Protein AF-A0A517XLD4-F1 (afdb_monomer)

Secondary structure (DSSP, 8-state):
---------------------PPPP-----S-PPPPPPPTT--PPBPPTTSHHHHHHHHHHHHHHTT---GGGB-HHHHHHHS----SHHHHHHTS-HHHHHHHHHHHHHT---B-PPEEEEETTEEEEEEEETTEEEEEEEEEETTEEEEEEEEEE-SEEPPPPPPSSHHHHHHHHHHHHHHHHHH-SSS-HHHHHHHHHHTB-HHHHHHHHPPPHHHHHTT-SS-HHHHHHHHHHHHTTEEEEEEEE-SSSEEEEEEEETTEEEEEEEEEEE-TTS-EEEEEEEE-

Structure (mmCIF, N/CA/C/O backbone):
data_AF-A0A517XLD4-F1
#
_entry.id   AF-A0A517XLD4-F1
#
loop_
_atom_site.group_PDB
_atom_site.id
_atom_site.type_symbol
_atom_site.label_atom_id
_atom_site.label_alt_id
_atom_site.label_comp_id
_atom_site.label_asym_id
_atom_site.label_entity_id
_atom_site.label_seq_id
_atom_site.pdbx_PDB_ins_code
_atom_site.Cartn_x
_atom_site.Cartn_y
_atom_site.Cartn_z
_atom_site.occupancy
_atom_site.B_iso_or_equiv
_atom_site.auth_seq_id
_atom_site.auth_comp_id
_atom_site.auth_asym_id
_atom_site.auth_atom_id
_atom_site.pdbx_PDB_model_num
ATOM 1 N N . MET A 1 1 ? -38.179 -50.676 -3.770 1.00 42.03 1 MET A N 1
ATOM 2 C CA . MET A 1 1 ? -36.936 -50.468 -4.541 1.00 42.03 1 MET A CA 1
ATOM 3 C C . MET A 1 1 ? -36.182 -49.341 -3.871 1.00 42.03 1 MET A C 1
ATOM 5 O O . MET A 1 1 ? -36.684 -48.229 -3.818 1.00 42.03 1 MET A O 1
ATOM 9 N N . THR A 1 2 ? -35.062 -49.684 -3.249 1.00 33.72 2 THR A N 1
ATOM 10 C CA . THR A 1 2 ? -34.297 -48.834 -2.336 1.00 33.72 2 THR A CA 1
ATOM 11 C C . THR A 1 2 ? -33.012 -48.459 -3.057 1.00 33.72 2 THR A C 1
ATOM 13 O O . THR A 1 2 ? -32.222 -49.350 -3.362 1.00 33.72 2 THR A O 1
ATOM 16 N N . THR A 1 3 ? -32.812 -47.182 -3.382 1.00 43.38 3 THR A N 1
ATOM 17 C CA . THR A 1 3 ? -31.608 -46.737 -4.100 1.00 43.38 3 THR A CA 1
ATOM 18 C C . THR A 1 3 ? -30.667 -46.055 -3.118 1.00 43.38 3 THR A C 1
ATOM 20 O O . THR A 1 3 ? -30.916 -44.950 -2.644 1.00 43.38 3 THR A O 1
ATOM 23 N N . THR A 1 4 ? -29.610 -46.779 -2.767 1.00 43.97 4 THR A N 1
ATOM 24 C CA . THR A 1 4 ? -28.590 -46.409 -1.787 1.00 43.97 4 THR A CA 1
ATOM 25 C C . THR A 1 4 ? -27.547 -45.468 -2.390 1.00 43.97 4 THR A C 1
ATOM 27 O O . THR A 1 4 ? -27.061 -45.671 -3.501 1.00 43.97 4 THR A O 1
ATOM 30 N N . CYS A 1 5 ? -27.187 -44.460 -1.599 1.00 36.25 5 CYS A N 1
ATOM 31 C CA . CYS A 1 5 ? -26.119 -43.489 -1.806 1.00 36.25 5 CYS A CA 1
ATOM 32 C C . CYS A 1 5 ? -24.725 -44.154 -1.869 1.00 36.25 5 CYS A C 1
ATOM 34 O O . CYS A 1 5 ? -24.460 -45.097 -1.120 1.00 36.25 5 CYS A O 1
ATOM 36 N N . ARG A 1 6 ? -23.803 -43.634 -2.693 1.00 38.88 6 ARG A N 1
ATOM 37 C CA . ARG A 1 6 ? -22.357 -43.882 -2.550 1.00 38.88 6 ARG A CA 1
ATOM 38 C C . ARG A 1 6 ? -21.566 -42.589 -2.729 1.00 38.88 6 ARG A C 1
ATOM 40 O O . ARG A 1 6 ? -21.397 -42.089 -3.836 1.00 38.88 6 ARG A O 1
ATOM 47 N N . THR A 1 7 ? -21.073 -42.091 -1.604 1.00 37.06 7 THR A N 1
ATOM 48 C CA . THR A 1 7 ? -20.038 -41.067 -1.465 1.00 37.06 7 THR A CA 1
ATOM 49 C C . THR A 1 7 ? -18.688 -41.679 -1.844 1.00 37.06 7 THR A C 1
ATOM 51 O O . THR A 1 7 ? -18.315 -42.718 -1.300 1.00 37.06 7 THR A O 1
ATOM 54 N N . ALA A 1 8 ? -17.958 -41.065 -2.775 1.00 39.16 8 ALA A N 1
ATOM 55 C CA . ALA A 1 8 ? -16.605 -41.480 -3.135 1.00 39.16 8 ALA A CA 1
ATOM 56 C C . ALA A 1 8 ? -15.580 -40.636 -2.364 1.00 39.16 8 ALA A C 1
ATOM 58 O O . ALA A 1 8 ? -15.440 -39.437 -2.595 1.00 39.16 8 ALA A O 1
ATOM 59 N N . THR A 1 9 ? -14.873 -41.279 -1.440 1.00 34.00 9 THR A N 1
ATOM 60 C CA . THR A 1 9 ? -13.710 -40.739 -0.731 1.00 34.00 9 THR A CA 1
ATOM 61 C C . THR A 1 9 ? -12.486 -40.903 -1.633 1.00 34.00 9 THR A C 1
ATOM 63 O O . THR A 1 9 ? -12.069 -42.031 -1.888 1.00 34.00 9 THR A O 1
ATOM 66 N N . LEU A 1 10 ? -11.906 -39.808 -2.135 1.00 33.12 10 LEU A N 1
ATOM 67 C CA . LEU A 1 10 ? -10.629 -39.857 -2.853 1.00 33.12 10 LEU A CA 1
ATOM 68 C C . LEU A 1 10 ? -9.483 -39.630 -1.858 1.00 33.12 10 LEU A C 1
ATOM 70 O O . LEU A 1 10 ? -9.229 -38.507 -1.430 1.00 33.12 10 LEU A O 1
ATOM 74 N N . ALA A 1 11 ? -8.798 -40.711 -1.494 1.00 34.06 11 ALA A N 1
ATOM 75 C CA . ALA A 1 11 ? -7.474 -40.671 -0.888 1.00 34.06 11 ALA A CA 1
ATOM 76 C C . ALA A 1 11 ? -6.445 -40.914 -2.002 1.00 34.06 11 ALA A C 1
ATOM 78 O O . ALA A 1 11 ? -6.471 -41.965 -2.639 1.00 34.06 11 ALA A O 1
ATOM 79 N N . ALA A 1 12 ? -5.556 -39.951 -2.251 1.00 36.72 12 ALA A N 1
ATOM 80 C CA . ALA A 1 12 ? -4.429 -40.121 -3.164 1.00 36.72 12 ALA A CA 1
ATOM 81 C C . ALA A 1 12 ? -3.130 -40.155 -2.352 1.00 36.72 12 ALA A C 1
ATOM 83 O O . ALA A 1 12 ? -2.755 -39.182 -1.699 1.00 36.72 12 ALA A O 1
ATOM 84 N N . ALA A 1 13 ? -2.491 -41.323 -2.369 1.00 34.59 13 ALA A N 1
ATOM 85 C CA . ALA A 1 13 ? -1.225 -41.613 -1.720 1.00 34.59 13 ALA A CA 1
ATOM 86 C C . ALA A 1 13 ? -0.048 -40.972 -2.476 1.00 34.59 13 ALA A C 1
ATOM 88 O O . ALA A 1 13 ? 0.026 -41.041 -3.703 1.00 34.59 13 ALA A O 1
ATOM 89 N N . LEU A 1 14 ? 0.889 -40.389 -1.722 1.00 30.86 14 LEU A N 1
ATOM 90 C CA . LEU A 1 14 ? 2.219 -40.012 -2.196 1.00 30.86 14 LEU A CA 1
ATOM 91 C C . LEU A 1 14 ? 3.037 -41.271 -2.519 1.00 30.86 14 LEU A C 1
ATOM 93 O O . LEU A 1 14 ? 3.205 -42.134 -1.659 1.00 30.86 14 LEU A O 1
ATOM 97 N N . ALA A 1 15 ? 3.636 -41.313 -3.707 1.00 36.12 15 ALA A N 1
ATOM 98 C CA . ALA A 1 15 ? 4.765 -42.183 -4.010 1.00 36.12 15 ALA A CA 1
ATOM 99 C C . ALA A 1 15 ? 5.942 -41.322 -4.492 1.00 36.12 15 ALA A C 1
ATOM 101 O O . ALA A 1 15 ? 5.880 -40.672 -5.534 1.00 36.12 15 ALA A O 1
ATOM 102 N N . LEU A 1 16 ? 6.997 -41.303 -3.677 1.00 35.19 16 LEU A N 1
ATOM 103 C CA . LEU A 1 16 ? 8.314 -40.750 -3.973 1.00 35.19 16 LEU A CA 1
ATOM 104 C C . LEU A 1 16 ? 9.071 -41.695 -4.913 1.00 35.19 16 LEU A C 1
ATOM 106 O O . LEU A 1 16 ? 9.298 -42.851 -4.568 1.00 35.19 16 LEU A O 1
ATOM 110 N N . ALA A 1 17 ? 9.546 -41.175 -6.042 1.00 34.97 17 ALA A N 1
ATOM 111 C CA . ALA A 1 17 ? 10.683 -41.723 -6.773 1.00 34.97 17 ALA A CA 1
ATOM 112 C C . ALA A 1 17 ? 11.432 -40.553 -7.426 1.00 34.97 17 ALA A C 1
ATOM 114 O O . ALA A 1 17 ? 10.876 -39.825 -8.245 1.00 34.97 17 ALA A O 1
ATOM 115 N N . GLY A 1 18 ? 12.667 -40.321 -6.979 1.00 27.36 18 GLY A N 1
ATOM 116 C CA . GLY A 1 18 ? 13.524 -39.247 -7.466 1.00 27.36 18 GLY A CA 1
ATOM 117 C C . GLY A 1 18 ? 14.323 -39.638 -8.704 1.00 27.36 18 GLY A C 1
ATOM 118 O O . GLY A 1 18 ? 14.615 -40.810 -8.898 1.00 27.36 18 GLY A O 1
ATOM 119 N N . CYS A 1 19 ? 14.719 -38.628 -9.482 1.00 29.12 19 CYS A N 1
ATOM 120 C CA . CYS A 1 19 ? 15.920 -38.602 -10.320 1.00 29.12 19 CYS A CA 1
ATOM 121 C C . CYS A 1 19 ? 16.157 -37.163 -10.819 1.00 29.12 19 CYS A C 1
ATOM 123 O O . CYS A 1 19 ? 15.254 -36.547 -11.372 1.00 29.12 19 CYS A O 1
ATOM 125 N N . GLY A 1 20 ? 17.386 -36.658 -10.658 1.00 29.09 20 GLY A N 1
ATOM 126 C CA . GLY A 1 20 ? 17.903 -35.484 -11.376 1.00 29.09 20 GLY A CA 1
ATOM 127 C C . GLY A 1 20 ? 17.786 -34.148 -10.641 1.00 29.09 20 GLY A C 1
ATOM 128 O O . GLY A 1 20 ? 16.836 -33.404 -10.840 1.00 29.09 20 GLY A O 1
ATOM 129 N N . ARG A 1 21 ? 18.795 -33.811 -9.832 1.00 30.11 21 ARG A N 1
ATOM 130 C CA . ARG A 1 21 ? 19.018 -32.466 -9.279 1.00 30.11 21 ARG A CA 1
ATOM 131 C C . ARG A 1 21 ? 19.729 -31.623 -10.353 1.00 30.11 21 ARG A C 1
ATOM 133 O O . ARG A 1 21 ? 20.884 -31.938 -10.640 1.00 30.11 21 ARG A O 1
ATOM 140 N N . PRO A 1 22 ? 19.116 -30.589 -10.960 1.00 34.06 22 PRO A N 1
ATOM 141 C CA . PRO A 1 22 ? 19.866 -29.641 -11.774 1.00 34.06 22 PRO A CA 1
ATOM 142 C C . PRO A 1 22 ? 20.719 -28.763 -10.857 1.00 34.06 22 PRO A C 1
ATOM 144 O O . PRO A 1 22 ? 20.330 -28.464 -9.724 1.00 34.06 22 PRO A O 1
ATOM 147 N N . ALA A 1 23 ? 21.900 -28.386 -11.340 1.00 30.92 23 ALA A N 1
ATOM 148 C CA . ALA A 1 23 ? 22.828 -27.519 -10.631 1.00 30.92 23 ALA A CA 1
ATOM 149 C C . ALA A 1 23 ? 22.143 -26.210 -10.203 1.00 30.92 23 ALA A C 1
ATOM 151 O O . ALA A 1 23 ? 21.429 -25.583 -10.985 1.00 30.92 23 ALA A O 1
ATOM 152 N N . ALA A 1 24 ? 22.373 -25.812 -8.951 1.00 30.59 24 ALA A N 1
ATOM 153 C CA . ALA A 1 24 ? 21.924 -24.531 -8.430 1.00 30.59 24 ALA A CA 1
ATOM 154 C C . ALA A 1 24 ? 22.531 -23.395 -9.277 1.00 30.59 24 ALA A C 1
ATOM 156 O O . ALA A 1 24 ? 23.752 -23.384 -9.463 1.00 30.59 24 ALA A O 1
ATOM 157 N N . PRO A 1 25 ? 21.733 -22.438 -9.784 1.00 35.59 25 PRO A N 1
ATOM 158 C CA . PRO A 1 25 ? 22.291 -21.227 -10.356 1.00 35.59 25 PRO A CA 1
ATOM 159 C C . PRO A 1 25 ? 22.988 -20.462 -9.230 1.00 35.59 25 PRO A C 1
ATOM 161 O O . PRO A 1 25 ? 22.385 -20.149 -8.205 1.00 35.59 25 PRO A O 1
ATOM 164 N N . THR A 1 26 ? 24.276 -20.188 -9.407 1.00 33.56 26 THR A N 1
ATOM 165 C CA . THR A 1 26 ? 25.048 -19.325 -8.516 1.00 33.56 26 THR A CA 1
ATOM 166 C C . THR A 1 26 ? 24.459 -17.921 -8.554 1.00 33.56 26 THR A C 1
ATOM 168 O O . THR A 1 26 ? 24.569 -17.228 -9.567 1.00 33.56 26 THR A O 1
ATOM 171 N N . THR A 1 27 ? 23.839 -17.506 -7.454 1.00 32.69 27 THR A N 1
ATOM 172 C CA . THR A 1 27 ? 23.433 -16.127 -7.200 1.00 32.69 27 THR A CA 1
ATOM 173 C C . THR A 1 27 ? 24.680 -15.259 -7.108 1.00 32.69 27 THR A C 1
ATOM 175 O O . THR A 1 27 ? 25.409 -15.266 -6.118 1.00 32.69 27 THR A O 1
ATOM 178 N N . LYS A 1 28 ? 24.956 -14.515 -8.177 1.00 30.33 28 LYS A N 1
ATOM 179 C CA . LYS A 1 28 ? 25.742 -13.293 -8.070 1.00 30.33 28 LYS A CA 1
ATOM 180 C C . LYS A 1 28 ? 24.759 -12.243 -7.564 1.00 30.33 28 LYS A C 1
ATOM 182 O O . LYS A 1 28 ? 23.945 -11.750 -8.336 1.00 30.33 28 LYS A O 1
ATOM 187 N N . ASP A 1 29 ? 24.771 -12.011 -6.257 1.00 33.00 29 ASP A N 1
ATOM 188 C CA . ASP A 1 29 ? 23.959 -10.976 -5.627 1.00 33.00 29 ASP A CA 1
ATOM 189 C C . ASP A 1 29 ? 24.316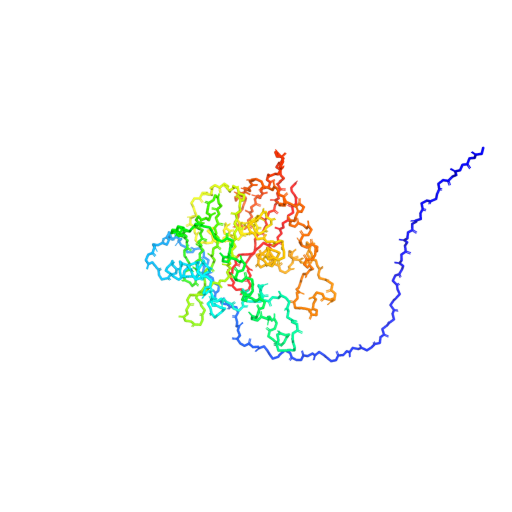 -9.621 -6.250 1.00 33.00 29 ASP A C 1
ATOM 191 O O . ASP A 1 29 ? 25.418 -9.095 -6.059 1.00 33.00 29 ASP A O 1
ATOM 195 N N . ASP A 1 30 ? 23.388 -9.064 -7.027 1.00 36.56 30 ASP A N 1
ATOM 196 C CA . ASP A 1 30 ? 23.432 -7.655 -7.387 1.00 36.56 30 ASP A CA 1
ATOM 197 C C . ASP A 1 30 ? 23.350 -6.835 -6.096 1.00 36.56 30 ASP A C 1
ATOM 199 O O . ASP A 1 30 ? 22.470 -7.039 -5.257 1.00 36.56 30 ASP A O 1
ATOM 203 N N . LYS A 1 31 ? 24.286 -5.893 -5.940 1.00 30.36 31 LYS A N 1
ATOM 204 C CA . LYS A 1 31 ? 24.469 -5.008 -4.776 1.00 30.36 31 LYS A CA 1
ATOM 205 C C . LYS A 1 31 ? 23.344 -3.969 -4.595 1.00 30.36 31 LYS A C 1
ATOM 207 O O . LYS A 1 31 ? 23.610 -2.822 -4.252 1.00 30.36 31 LYS A O 1
ATOM 212 N N . GLY A 1 32 ? 22.088 -4.347 -4.800 1.00 30.59 32 GLY A N 1
ATOM 213 C CA . GLY A 1 32 ? 20.918 -3.589 -4.367 1.00 30.59 32 GLY A CA 1
ATOM 214 C C . GLY A 1 32 ? 20.515 -4.040 -2.970 1.00 30.59 32 GLY A C 1
ATOM 215 O O . GLY A 1 32 ? 19.522 -4.747 -2.818 1.00 30.59 32 GLY A O 1
ATOM 216 N N . GLY A 1 33 ? 21.327 -3.701 -1.966 1.00 30.92 33 GLY A N 1
ATOM 217 C CA . GLY A 1 33 ? 20.993 -3.992 -0.574 1.00 30.92 33 GLY A CA 1
ATOM 218 C C . GLY A 1 33 ? 19.652 -3.352 -0.182 1.00 30.92 33 GLY A C 1
ATOM 219 O O . GLY A 1 33 ? 19.271 -2.335 -0.770 1.00 30.92 33 GLY A O 1
ATOM 220 N N . PRO A 1 34 ? 18.927 -3.918 0.799 1.00 41.59 34 PRO A N 1
ATOM 221 C CA . PRO A 1 34 ? 17.759 -3.261 1.370 1.00 41.59 34 PRO A CA 1
ATOM 222 C C . PRO A 1 34 ? 18.150 -1.847 1.816 1.00 41.59 34 PRO A C 1
ATOM 224 O O . PRO A 1 34 ? 19.211 -1.662 2.417 1.00 41.59 34 PRO A O 1
ATOM 227 N N . GLY A 1 35 ? 17.326 -0.847 1.493 1.00 45.00 35 GLY A N 1
ATOM 228 C CA . GLY A 1 35 ? 17.544 0.517 1.973 1.00 45.00 35 GLY A CA 1
ATOM 229 C C . GLY A 1 35 ? 17.690 0.544 3.503 1.00 45.00 35 GLY A C 1
ATOM 230 O O . GLY A 1 35 ? 17.177 -0.351 4.181 1.00 45.00 35 GLY A O 1
ATOM 231 N N . PRO A 1 36 ? 18.410 1.530 4.065 1.00 45.75 36 PRO A N 1
ATOM 232 C CA . PRO A 1 36 ? 18.647 1.589 5.500 1.00 45.75 36 PRO A CA 1
ATOM 233 C C . PRO A 1 36 ? 17.321 1.632 6.259 1.00 45.75 36 PRO A C 1
ATOM 235 O O . PRO A 1 36 ? 16.443 2.444 5.955 1.00 45.75 36 PRO A O 1
ATOM 238 N N . ALA A 1 37 ? 17.210 0.764 7.264 1.00 51.47 37 ALA A N 1
ATOM 239 C CA . ALA A 1 37 ? 16.066 0.740 8.153 1.00 51.47 37 ALA A CA 1
ATOM 240 C C . ALA A 1 37 ? 15.880 2.110 8.829 1.00 51.47 37 ALA A C 1
ATOM 242 O O . ALA A 1 37 ? 16.870 2.695 9.283 1.00 51.47 37 ALA A O 1
ATOM 243 N N . PRO A 1 38 ? 14.640 2.619 8.950 1.00 53.53 38 PRO A N 1
ATOM 244 C CA . PRO A 1 38 ? 14.382 3.810 9.739 1.00 53.53 38 PRO A CA 1
ATOM 245 C C . PRO A 1 38 ? 14.854 3.564 11.180 1.00 53.53 38 PRO A C 1
ATOM 247 O O . PRO A 1 38 ? 14.606 2.476 11.718 1.00 53.53 38 PRO A O 1
ATOM 250 N N . PRO A 1 39 ? 15.491 4.546 11.836 1.00 54.66 39 PRO A N 1
ATOM 251 C CA . PRO A 1 39 ? 15.861 4.400 13.234 1.00 54.66 39 PRO A CA 1
ATOM 252 C C . PRO A 1 39 ? 14.603 4.242 14.098 1.00 54.66 39 PRO A C 1
ATOM 254 O O . PRO A 1 39 ? 13.611 4.951 13.906 1.00 54.66 39 PRO A O 1
ATOM 257 N N . ALA A 1 40 ? 14.647 3.312 15.052 1.00 58.97 40 ALA A N 1
ATOM 258 C CA . ALA A 1 40 ? 13.535 3.058 15.960 1.00 58.97 40 ALA A CA 1
ATOM 259 C C . ALA A 1 40 ? 13.345 4.213 16.959 1.00 58.97 40 ALA A C 1
ATOM 261 O O . ALA A 1 40 ? 14.319 4.817 17.409 1.00 58.97 40 ALA A O 1
ATOM 262 N N . ASN A 1 41 ? 12.095 4.470 17.354 1.00 61.22 41 ASN A N 1
ATOM 263 C CA . ASN A 1 41 ? 11.728 5.400 18.436 1.00 61.22 41 ASN A CA 1
ATOM 264 C C . ASN A 1 41 ? 12.190 6.866 18.282 1.00 61.22 41 ASN A C 1
ATOM 266 O O . ASN A 1 41 ? 12.366 7.562 19.283 1.00 61.22 41 ASN A O 1
ATOM 270 N N . ILE A 1 42 ? 12.355 7.375 17.058 1.00 64.81 42 ILE A N 1
ATOM 271 C CA . ILE A 1 42 ? 12.551 8.818 16.864 1.00 64.81 42 ILE A CA 1
ATOM 272 C C . ILE A 1 42 ? 11.207 9.537 17.084 1.00 64.81 42 ILE A C 1
ATOM 274 O O . ILE A 1 42 ? 10.176 9.059 16.592 1.00 64.81 42 ILE A O 1
ATOM 278 N N . PRO A 1 43 ? 11.182 10.683 17.795 1.00 61.47 43 PRO A N 1
ATOM 279 C CA . PRO A 1 43 ? 10.007 11.545 17.827 1.00 61.47 43 PRO A CA 1
ATOM 280 C C . PRO A 1 43 ? 9.584 11.896 16.397 1.00 61.47 43 PRO A C 1
ATOM 282 O O . PRO A 1 43 ? 10.325 12.559 15.671 1.00 61.47 43 PRO A O 1
ATOM 285 N N . SER A 1 44 ? 8.408 11.442 15.966 1.00 62.47 44 SER A N 1
ATOM 286 C CA . SER A 1 44 ? 7.896 11.832 14.655 1.00 62.47 44 SER A CA 1
ATOM 287 C C . SER A 1 44 ? 7.313 13.227 14.715 1.00 62.47 44 SER A C 1
ATOM 289 O O . SER A 1 44 ? 6.421 13.502 15.520 1.00 62.47 44 SER A O 1
ATOM 291 N N . GLY A 1 45 ? 7.759 14.078 13.802 1.00 65.25 45 GLY A N 1
ATOM 292 C CA . GLY A 1 45 ? 7.049 15.300 13.468 1.00 65.25 45 GLY A CA 1
ATOM 293 C C . GLY A 1 45 ? 6.079 15.062 12.309 1.00 65.25 45 GLY A C 1
ATOM 294 O O . GLY A 1 45 ? 6.369 14.228 11.444 1.00 65.25 45 GLY A O 1
ATOM 295 N N . PRO A 1 46 ? 4.949 15.791 12.257 1.00 81.06 46 PRO A N 1
ATOM 296 C CA . PRO A 1 46 ? 4.241 15.959 10.996 1.00 81.06 46 PRO A CA 1
ATOM 297 C C . PRO A 1 46 ? 5.201 16.551 9.955 1.00 81.06 46 PRO A C 1
ATOM 299 O O . PRO A 1 46 ? 6.039 17.396 10.281 1.00 81.06 46 PRO A O 1
ATOM 302 N N . VAL A 1 47 ? 5.090 16.101 8.710 1.00 85.81 47 VAL A N 1
ATOM 303 C CA . VAL A 1 47 ? 5.913 16.603 7.606 1.00 85.81 47 VAL A CA 1
ATOM 304 C C . VAL A 1 47 ? 5.300 17.890 7.066 1.00 85.81 47 VAL A C 1
ATOM 306 O O . VAL A 1 47 ? 4.126 17.918 6.707 1.00 85.81 47 VAL A O 1
ATOM 309 N N . ALA A 1 48 ? 6.087 18.965 7.000 1.00 87.38 48 ALA A N 1
ATOM 310 C CA . ALA A 1 48 ? 5.638 20.206 6.377 1.00 87.38 48 ALA A 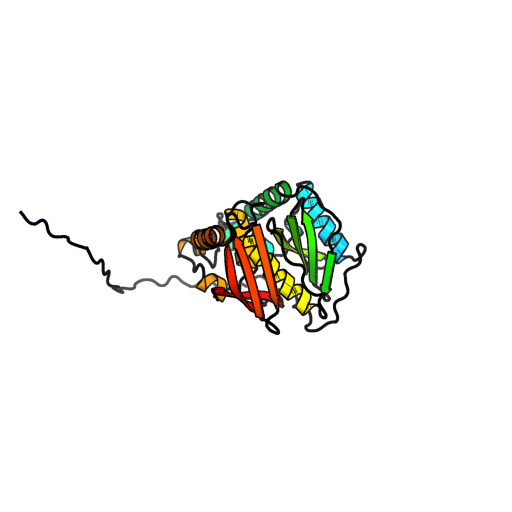CA 1
ATOM 311 C C . ALA A 1 48 ? 5.476 20.018 4.854 1.00 87.38 48 ALA A C 1
ATOM 313 O O . ALA A 1 48 ? 6.291 19.319 4.247 1.00 87.38 48 ALA A O 1
ATOM 314 N N . PRO A 1 49 ? 4.517 20.695 4.194 1.00 85.88 49 PRO A N 1
ATOM 315 C CA . PRO A 1 49 ? 4.310 20.550 2.750 1.00 85.88 49 PRO A CA 1
ATOM 316 C C . PRO A 1 49 ? 5.555 20.837 1.894 1.00 85.88 49 PRO A C 1
ATOM 318 O O . PRO A 1 49 ? 5.693 20.263 0.816 1.00 85.88 49 PRO A O 1
ATOM 321 N N . THR A 1 50 ? 6.458 21.694 2.384 1.00 88.75 50 THR A N 1
ATOM 322 C CA . THR A 1 50 ? 7.713 22.106 1.733 1.00 88.75 50 THR A CA 1
ATOM 323 C C . THR A 1 50 ? 8.899 21.176 1.996 1.00 88.75 50 THR A C 1
ATOM 325 O O . THR A 1 50 ? 9.966 21.385 1.419 1.00 88.75 50 THR A O 1
ATOM 328 N N . ASP A 1 51 ? 8.749 20.168 2.857 1.00 92.00 51 ASP A N 1
ATOM 329 C CA . ASP A 1 51 ? 9.799 19.182 3.108 1.00 92.00 51 ASP A CA 1
ATOM 330 C C . ASP A 1 51 ? 10.116 18.388 1.832 1.00 92.00 51 ASP A C 1
ATOM 332 O O . ASP A 1 51 ? 9.219 18.046 1.057 1.00 92.00 51 ASP A O 1
ATOM 336 N N . ALA A 1 52 ? 11.391 18.049 1.624 1.00 92.69 52 ALA A N 1
ATOM 337 C CA . ALA A 1 52 ? 11.840 17.344 0.424 1.00 92.69 52 ALA A CA 1
ATOM 338 C C . ALA A 1 52 ? 11.102 16.012 0.196 1.00 92.69 52 ALA A C 1
ATOM 340 O O . ALA A 1 52 ? 10.828 15.654 -0.950 1.00 92.69 52 ALA A O 1
ATOM 341 N N . SER A 1 53 ? 10.753 15.291 1.268 1.00 93.56 53 SER A N 1
ATOM 342 C CA . SER A 1 53 ? 9.991 14.042 1.180 1.00 93.56 53 SER A CA 1
ATOM 343 C C . SER A 1 53 ? 8.534 14.277 0.762 1.00 93.56 53 SER A C 1
ATOM 345 O O . SER A 1 53 ? 8.020 13.533 -0.074 1.00 93.56 53 SER A O 1
ATOM 347 N N . SER A 1 54 ? 7.898 15.342 1.266 1.00 94.25 54 SER A N 1
ATOM 348 C CA . SER A 1 54 ? 6.540 15.756 0.879 1.00 94.25 54 SER A CA 1
ATOM 349 C C . SER A 1 54 ? 6.493 16.210 -0.579 1.00 94.25 54 SER A C 1
ATOM 351 O O . SER A 1 54 ? 5.651 15.742 -1.344 1.00 94.25 54 SER A O 1
ATOM 353 N N . VAL A 1 55 ? 7.440 17.051 -1.004 1.00 94.75 55 VAL A N 1
ATOM 354 C CA . VAL A 1 55 ? 7.547 17.507 -2.399 1.00 94.75 55 VAL A CA 1
ATOM 355 C C . VAL A 1 55 ? 7.763 16.322 -3.344 1.00 94.75 55 VAL A C 1
ATOM 357 O O . VAL A 1 55 ? 7.121 16.239 -4.391 1.00 94.75 55 VAL A O 1
ATOM 360 N N . ALA A 1 56 ? 8.621 15.367 -2.973 1.00 95.44 56 ALA A N 1
ATOM 361 C CA . ALA A 1 56 ? 8.837 14.161 -3.767 1.00 95.44 56 ALA A CA 1
ATOM 362 C C . ALA A 1 56 ? 7.582 13.275 -3.842 1.00 95.44 56 ALA A C 1
ATOM 364 O O . ALA A 1 56 ? 7.244 12.801 -4.926 1.00 95.44 56 ALA A O 1
ATOM 365 N N . ALA A 1 57 ? 6.867 13.085 -2.727 1.00 96.12 57 ALA A N 1
ATOM 366 C CA . ALA A 1 57 ? 5.612 12.334 -2.693 1.00 96.12 57 ALA A CA 1
ATOM 367 C C . ALA A 1 57 ? 4.539 12.986 -3.580 1.00 96.12 57 ALA A C 1
ATOM 369 O O . ALA A 1 57 ? 3.933 12.311 -4.412 1.00 96.12 57 ALA A O 1
ATOM 370 N N . GLN A 1 58 ? 4.352 14.305 -3.461 1.00 95.06 58 GLN A N 1
ATOM 371 C CA . GLN A 1 58 ? 3.440 15.075 -4.312 1.00 95.06 58 GLN A CA 1
ATOM 372 C C . GLN A 1 58 ? 3.807 14.938 -5.786 1.00 95.06 58 GLN A C 1
ATOM 374 O O . GLN A 1 58 ? 2.922 14.748 -6.616 1.00 95.06 58 GLN A O 1
ATOM 379 N N . LYS A 1 59 ? 5.104 14.972 -6.116 1.00 95.62 59 LYS A N 1
ATOM 380 C CA . LYS A 1 59 ? 5.556 14.777 -7.492 1.00 95.62 59 LYS A CA 1
ATOM 381 C C . LYS A 1 59 ? 5.213 13.380 -8.012 1.00 95.62 59 LYS A C 1
ATOM 383 O O . LYS A 1 59 ? 4.692 13.281 -9.113 1.00 95.62 59 LYS A O 1
ATOM 388 N N . VAL A 1 60 ? 5.457 12.317 -7.242 1.00 96.12 60 VAL A N 1
ATOM 389 C CA . VAL A 1 60 ? 5.107 10.943 -7.655 1.00 96.12 60 VAL A CA 1
ATOM 390 C C . VAL A 1 60 ? 3.606 10.815 -7.921 1.00 96.12 60 VAL A C 1
ATOM 392 O O . VAL A 1 60 ? 3.209 10.272 -8.949 1.00 96.12 60 VAL A O 1
ATOM 395 N N . VAL A 1 61 ? 2.769 11.338 -7.022 1.00 96.31 61 VAL A N 1
ATOM 396 C CA . VAL A 1 61 ? 1.306 11.287 -7.169 1.00 96.31 61 VAL A CA 1
ATOM 397 C C . VAL A 1 61 ? 0.831 12.151 -8.343 1.00 96.31 61 VAL A C 1
ATOM 399 O O . VAL A 1 61 ? -0.046 11.734 -9.096 1.00 96.31 61 VAL A O 1
ATOM 402 N N . GLY A 1 62 ? 1.435 13.324 -8.538 1.00 95.50 62 GLY A N 1
ATOM 403 C CA . GLY A 1 62 ? 1.176 14.190 -9.685 1.00 95.50 62 GLY A CA 1
ATOM 404 C C . GLY A 1 62 ? 1.544 13.521 -11.009 1.00 95.50 62 GLY A C 1
ATOM 405 O O . GLY A 1 62 ? 0.719 13.494 -11.914 1.00 95.50 62 GLY A O 1
ATOM 406 N N . ASP A 1 63 ? 2.729 12.911 -11.092 1.00 96.19 63 ASP A N 1
ATOM 407 C CA . ASP A 1 63 ? 3.187 12.194 -12.285 1.00 96.19 63 ASP A CA 1
ATOM 408 C C . ASP A 1 63 ? 2.281 10.986 -12.600 1.00 96.19 63 ASP A C 1
ATOM 410 O O . ASP A 1 63 ? 2.031 10.689 -13.767 1.00 96.19 63 ASP A O 1
ATOM 414 N N . LEU A 1 64 ? 1.764 10.287 -11.579 1.00 96.50 64 LEU A N 1
ATOM 415 C CA . LEU A 1 64 ? 0.757 9.233 -11.755 1.00 96.50 64 LEU A CA 1
ATOM 416 C C . LEU A 1 64 ? -0.527 9.797 -12.368 1.00 96.50 64 LEU A C 1
ATOM 418 O O . LEU A 1 64 ? -0.997 9.276 -13.377 1.00 96.50 64 LEU A O 1
ATOM 422 N N . LEU A 1 65 ? -1.062 10.875 -11.792 1.00 94.44 65 LEU A N 1
ATOM 423 C CA . LEU A 1 65 ? -2.289 11.518 -12.263 1.00 94.44 65 LEU A CA 1
ATOM 424 C C . LEU A 1 65 ? -2.166 12.016 -13.713 1.00 94.44 65 LEU A C 1
ATOM 426 O O . LEU A 1 65 ? -3.117 11.910 -14.482 1.00 94.44 65 LEU A O 1
ATOM 430 N N . THR A 1 66 ? -1.000 12.536 -14.105 1.00 94.75 66 THR A N 1
ATOM 431 C CA . THR A 1 66 ? -0.749 13.028 -15.470 1.00 94.75 66 THR A CA 1
ATOM 432 C C . THR A 1 66 ? -0.291 11.944 -16.444 1.00 94.75 66 THR A C 1
ATOM 434 O O . THR A 1 66 ? -0.045 12.246 -17.611 1.00 94.75 66 THR A O 1
ATOM 437 N N . GLY A 1 67 ? -0.155 10.690 -15.999 1.00 94.69 67 GLY A N 1
ATOM 438 C CA . GLY A 1 67 ? 0.309 9.581 -16.838 1.00 94.69 67 GLY A CA 1
ATOM 439 C C . GLY A 1 67 ? 1.790 9.668 -17.228 1.00 94.69 67 GLY A C 1
ATOM 440 O O . GLY A 1 67 ? 2.210 9.041 -18.197 1.00 94.69 67 GLY A O 1
ATOM 441 N N . THR A 1 68 ? 2.591 10.438 -16.490 1.00 96.00 68 THR A N 1
ATOM 442 C CA . THR A 1 68 ? 4.031 10.655 -16.724 1.00 96.00 68 THR A CA 1
ATOM 443 C C . THR A 1 68 ? 4.913 9.981 -15.671 1.00 96.00 68 THR A C 1
ATOM 445 O O . THR A 1 68 ? 6.098 10.297 -15.561 1.00 96.00 68 THR A O 1
ATOM 448 N N . ALA A 1 69 ? 4.346 9.076 -14.867 1.00 95.06 69 ALA A N 1
ATOM 449 C CA . ALA A 1 69 ? 5.069 8.348 -13.832 1.00 95.06 69 ALA A CA 1
ATOM 450 C C . ALA A 1 69 ? 6.216 7.511 -14.413 1.00 95.06 69 ALA A C 1
ATOM 452 O O . ALA A 1 69 ? 6.041 6.719 -15.342 1.00 95.06 69 ALA A O 1
ATOM 453 N N . ASP A 1 70 ? 7.394 7.668 -13.811 1.00 92.38 70 ASP A N 1
ATOM 454 C CA . ASP A 1 70 ? 8.622 7.005 -14.228 1.00 92.38 70 ASP A CA 1
ATOM 455 C C . ASP A 1 70 ? 9.030 5.919 -13.222 1.00 92.38 70 ASP A C 1
ATOM 457 O O . ASP A 1 70 ? 9.200 6.167 -12.027 1.00 92.38 70 ASP A O 1
ATOM 461 N N . THR A 1 71 ? 9.257 4.710 -13.736 1.00 93.62 71 THR A N 1
ATOM 462 C CA . THR A 1 71 ? 9.781 3.564 -12.984 1.00 93.62 71 THR A CA 1
ATOM 463 C C . THR A 1 71 ? 11.113 3.840 -12.273 1.00 93.62 71 THR A C 1
ATOM 465 O O . THR A 1 71 ? 11.366 3.240 -11.232 1.00 93.62 71 THR A O 1
ATOM 468 N N . THR A 1 72 ? 11.945 4.783 -12.743 1.00 93.38 72 THR A N 1
ATOM 469 C CA . THR A 1 72 ? 13.198 5.163 -12.052 1.00 93.38 72 THR A CA 1
ATOM 470 C C . THR A 1 72 ? 12.965 5.869 -10.711 1.00 93.38 72 THR A C 1
ATOM 472 O O . THR A 1 72 ? 13.877 5.958 -9.880 1.00 93.38 72 THR A O 1
ATOM 475 N N . LYS A 1 73 ? 11.742 6.367 -10.481 1.00 95.31 73 LYS A N 1
ATOM 476 C CA . LYS A 1 73 ? 11.308 6.995 -9.226 1.00 95.31 73 LYS A CA 1
ATOM 477 C C . LYS A 1 73 ? 10.792 5.988 -8.204 1.00 95.31 73 LYS A C 1
ATOM 479 O O . LYS A 1 73 ? 10.417 6.394 -7.106 1.00 95.31 73 LYS A O 1
ATOM 484 N N . LEU A 1 74 ? 10.784 4.701 -8.539 1.00 95.75 74 LEU A N 1
ATOM 485 C CA . LEU A 1 74 ? 10.389 3.626 -7.640 1.00 95.75 74 LEU A CA 1
ATOM 486 C C . LEU A 1 74 ? 11.624 2.939 -7.049 1.00 95.75 74 LEU A C 1
ATOM 488 O O . LEU A 1 74 ? 12.683 2.877 -7.679 1.00 95.75 74 LEU A O 1
ATOM 492 N N . THR A 1 75 ? 11.500 2.406 -5.835 1.00 94.56 75 THR A N 1
ATOM 493 C CA . THR A 1 75 ? 12.529 1.521 -5.276 1.00 94.56 75 THR A CA 1
ATOM 494 C C . THR A 1 75 ? 12.557 0.192 -6.035 1.00 94.56 75 THR A C 1
ATOM 496 O O . THR A 1 75 ? 11.557 -0.241 -6.612 1.00 94.56 75 THR A O 1
ATOM 499 N N . THR A 1 76 ? 13.695 -0.508 -6.004 1.00 93.00 76 THR A N 1
ATOM 500 C CA . THR A 1 76 ? 13.811 -1.857 -6.586 1.00 93.00 76 THR A CA 1
ATOM 501 C C . THR A 1 76 ? 12.805 -2.830 -5.971 1.00 93.00 76 THR A C 1
ATOM 503 O O . THR A 1 76 ? 12.238 -3.656 -6.682 1.00 93.00 76 THR A O 1
ATOM 506 N N . SER A 1 77 ? 12.552 -2.726 -4.664 1.00 92.00 77 SER A N 1
ATOM 507 C CA . SER A 1 77 ? 11.557 -3.552 -3.973 1.00 92.00 77 SER A CA 1
ATOM 508 C C . SER A 1 77 ? 10.154 -3.311 -4.520 1.00 92.00 77 SER A C 1
ATOM 510 O O . SER A 1 77 ? 9.445 -4.269 -4.826 1.00 92.00 77 SER A O 1
ATOM 512 N N . PHE A 1 78 ? 9.773 -2.048 -4.726 1.00 94.94 78 PHE A N 1
ATOM 513 C CA . PHE A 1 78 ? 8.459 -1.730 -5.267 1.00 94.94 78 PHE A CA 1
ATOM 514 C C . PHE A 1 78 ? 8.327 -2.132 -6.739 1.00 94.94 78 PHE A C 1
ATOM 516 O O . PHE A 1 78 ? 7.312 -2.708 -7.122 1.00 94.94 78 PHE A O 1
ATOM 523 N N . LEU A 1 79 ? 9.385 -1.952 -7.540 1.00 95.31 79 LEU A N 1
ATOM 524 C CA . LEU A 1 79 ? 9.446 -2.468 -8.913 1.00 95.31 79 LEU A CA 1
ATOM 525 C C . LEU A 1 79 ? 9.250 -3.983 -8.972 1.00 95.31 79 LEU A C 1
ATOM 527 O O . LEU A 1 79 ? 8.538 -4.464 -9.847 1.00 95.31 79 LEU A O 1
ATOM 531 N N . LYS A 1 80 ? 9.826 -4.740 -8.034 1.00 94.19 80 LYS A N 1
ATOM 532 C CA . LYS A 1 80 ? 9.610 -6.191 -7.938 1.00 94.19 80 LYS A CA 1
ATOM 53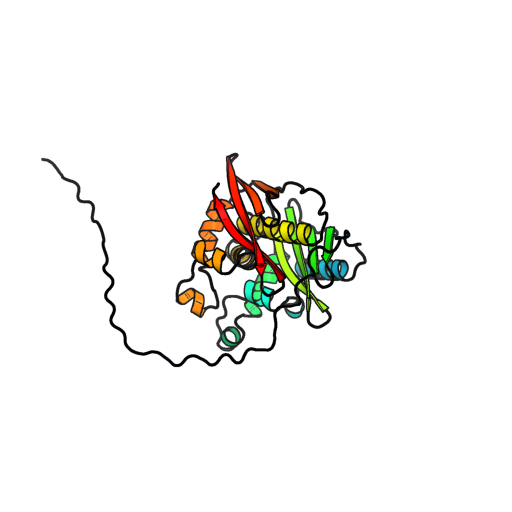3 C C . LYS A 1 80 ? 8.193 -6.562 -7.515 1.00 94.19 80 LYS A C 1
ATOM 535 O O . LYS A 1 80 ? 7.707 -7.606 -7.929 1.00 94.19 80 LYS A O 1
ATOM 540 N N . ALA A 1 81 ? 7.515 -5.722 -6.738 1.00 94.38 81 ALA A N 1
ATOM 541 C CA . ALA A 1 81 ? 6.121 -5.957 -6.383 1.00 94.38 81 ALA A CA 1
ATOM 542 C C . ALA A 1 81 ? 5.187 -5.737 -7.585 1.00 94.38 81 ALA A C 1
ATOM 544 O O . ALA A 1 81 ? 4.406 -6.621 -7.929 1.00 94.38 81 ALA A O 1
ATOM 545 N N . VAL A 1 82 ? 5.277 -4.580 -8.249 1.00 96.31 82 VAL A N 1
ATOM 546 C CA . VAL A 1 82 ? 4.316 -4.167 -9.296 1.00 96.31 82 VAL A CA 1
ATOM 547 C C . VAL A 1 82 ? 4.754 -4.515 -10.721 1.00 96.31 82 VAL A C 1
ATOM 549 O O . VAL A 1 82 ? 3.975 -4.399 -11.662 1.00 96.31 82 VAL A O 1
ATOM 552 N N . GLY A 1 83 ? 6.001 -4.953 -10.893 1.00 95.69 83 GLY A N 1
ATOM 553 C CA . GLY A 1 83 ? 6.602 -5.311 -12.176 1.00 95.69 83 GLY A CA 1
ATOM 554 C C . GLY A 1 83 ? 6.485 -6.783 -12.544 1.00 95.69 83 GLY A C 1
ATOM 555 O O . GLY A 1 83 ? 7.226 -7.245 -13.400 1.00 95.69 83 GLY A O 1
ATOM 556 N N . LEU A 1 84 ? 5.603 -7.553 -11.916 1.00 93.00 84 LEU A N 1
ATOM 557 C CA . LEU A 1 84 ? 5.388 -8.955 -12.278 1.00 93.00 84 LEU A CA 1
ATOM 558 C C . LEU A 1 84 ? 4.107 -9.116 -13.119 1.00 93.00 84 LEU A C 1
ATOM 560 O O . LEU A 1 84 ? 3.151 -8.365 -12.912 1.00 93.00 84 LEU A O 1
ATOM 564 N N . PRO A 1 85 ? 4.033 -10.103 -14.033 1.00 91.19 85 PRO A N 1
ATOM 565 C CA . PRO A 1 85 ? 4.960 -11.228 -14.214 1.00 91.19 85 PRO A CA 1
ATOM 566 C C . PRO A 1 85 ? 6.237 -10.879 -14.996 1.00 91.19 85 PRO A C 1
ATOM 568 O O . PRO A 1 85 ? 6.206 -10.100 -15.947 1.00 91.19 85 PRO A O 1
ATOM 571 N N . ALA A 1 86 ? 7.351 -11.523 -14.636 1.00 91.19 86 ALA A N 1
ATOM 572 C CA . ALA A 1 86 ? 8.608 -11.462 -15.384 1.00 91.19 86 ALA A CA 1
ATOM 573 C C . ALA A 1 86 ? 8.629 -12.545 -16.482 1.00 91.19 86 ALA A C 1
ATOM 575 O O . ALA A 1 86 ? 8.852 -13.725 -16.204 1.00 91.19 86 ALA A O 1
ATOM 576 N N . THR A 1 87 ? 8.342 -12.165 -17.731 1.00 89.56 87 THR A N 1
ATOM 577 C CA . THR A 1 87 ? 8.077 -13.136 -18.814 1.00 89.56 87 THR A CA 1
ATOM 578 C C . THR A 1 87 ? 9.272 -13.386 -19.734 1.00 89.56 87 THR A C 1
ATOM 580 O O . THR A 1 87 ? 9.520 -14.541 -20.090 1.00 89.56 87 THR A O 1
ATOM 583 N N . SER A 1 88 ? 10.036 -12.349 -20.091 1.00 92.25 88 SER A N 1
ATOM 584 C CA . SER A 1 88 ? 11.236 -12.477 -20.928 1.00 92.25 88 SER A CA 1
ATOM 585 C C . SER A 1 88 ? 12.438 -13.017 -20.134 1.00 92.25 88 SER A C 1
ATOM 587 O O . SER A 1 88 ? 12.464 -12.908 -18.904 1.00 92.25 88 SER A O 1
ATOM 589 N N . PRO A 1 89 ? 13.465 -13.589 -20.795 1.00 93.00 89 PRO A N 1
ATOM 590 C CA . PRO A 1 89 ? 14.714 -13.963 -20.129 1.00 93.00 89 PRO A CA 1
ATOM 591 C C . PRO A 1 89 ? 15.365 -12.799 -19.365 1.00 93.00 89 PRO A C 1
ATOM 593 O O . PRO A 1 89 ? 15.868 -12.995 -18.260 1.00 93.00 89 PRO A O 1
ATOM 596 N N . GLU A 1 90 ? 15.313 -11.583 -19.914 1.00 92.50 90 GLU A N 1
ATOM 597 C CA . GLU A 1 90 ? 15.868 -10.376 -19.297 1.00 92.50 90 GLU A CA 1
ATOM 598 C C . GLU A 1 90 ? 15.087 -9.963 -18.044 1.00 92.50 90 GLU A C 1
ATOM 600 O O . GLU A 1 90 ? 15.691 -9.598 -17.033 1.00 92.50 90 GLU A O 1
ATOM 605 N N . ASP A 1 91 ? 13.756 -10.047 -18.088 1.00 93.38 91 ASP A N 1
ATOM 606 C CA . ASP A 1 91 ? 12.899 -9.750 -16.939 1.00 93.38 91 ASP A CA 1
ATOM 607 C C . ASP A 1 91 ? 13.114 -10.788 -15.834 1.00 93.38 91 ASP A C 1
ATOM 609 O O . ASP A 1 91 ? 13.235 -10.437 -14.659 1.00 93.38 91 ASP A O 1
ATOM 613 N N . LYS A 1 92 ? 13.229 -12.072 -16.204 1.00 90.44 92 LYS A N 1
ATOM 614 C CA . LYS A 1 92 ? 13.523 -13.164 -15.263 1.00 90.44 92 LYS A CA 1
ATOM 615 C C . LYS A 1 92 ? 14.881 -12.987 -14.592 1.00 90.44 92 LYS A C 1
ATOM 617 O O . LYS A 1 92 ? 14.986 -13.213 -13.391 1.00 90.44 92 LYS A O 1
ATOM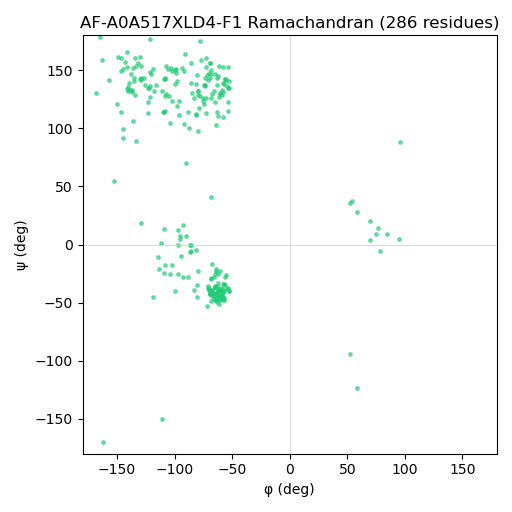 622 N N . ALA A 1 93 ? 15.896 -12.531 -15.327 1.00 91.06 93 ALA A N 1
ATOM 623 C CA . ALA A 1 93 ? 17.214 -12.237 -14.764 1.00 91.06 93 ALA A CA 1
ATOM 624 C C . ALA A 1 93 ? 17.174 -11.086 -13.740 1.00 91.06 93 ALA A C 1
ATOM 626 O O . ALA A 1 93 ? 17.865 -11.142 -12.727 1.00 91.06 93 ALA A O 1
ATOM 627 N N . LYS A 1 94 ? 16.341 -10.062 -13.970 1.00 89.81 94 LYS A N 1
ATOM 628 C CA . LYS A 1 94 ? 16.136 -8.938 -13.032 1.00 89.81 94 LYS A CA 1
ATOM 629 C C . LYS A 1 94 ? 15.194 -9.282 -11.872 1.00 89.81 94 LYS A C 1
ATOM 631 O O . LYS A 1 94 ? 15.220 -8.625 -10.827 1.00 89.81 94 LYS A O 1
ATOM 636 N N . GLY A 1 95 ? 14.339 -10.285 -12.065 1.00 92.00 95 GLY A N 1
ATOM 637 C CA . GLY A 1 95 ? 13.240 -10.644 -11.171 1.00 92.00 95 GLY A CA 1
ATOM 638 C C . GLY A 1 95 ? 12.025 -9.715 -11.272 1.00 92.00 95 GLY A C 1
ATOM 639 O O . GLY A 1 95 ? 11.197 -9.733 -10.369 1.00 92.00 95 GLY A O 1
ATOM 640 N N . TYR A 1 96 ? 11.939 -8.874 -12.310 1.00 94.25 96 TYR A N 1
ATOM 641 C CA . TYR A 1 96 ? 10.797 -7.996 -12.596 1.00 94.25 96 TYR A CA 1
ATOM 642 C C . TYR A 1 96 ? 10.832 -7.480 -14.043 1.00 94.25 96 TYR A C 1
ATOM 644 O O . TYR A 1 96 ? 11.888 -7.414 -14.669 1.00 94.25 96 TYR A O 1
ATOM 652 N N . SER A 1 97 ? 9.670 -7.064 -14.543 1.00 94.69 97 SER A N 1
ATOM 653 C CA . SER A 1 97 ? 9.433 -6.465 -15.855 1.00 94.69 97 SER A CA 1
ATOM 654 C C . SER A 1 97 ? 9.125 -4.965 -15.735 1.00 94.69 97 SER A C 1
ATOM 656 O O . SER A 1 97 ? 8.078 -4.582 -15.196 1.00 94.69 97 SER A O 1
ATOM 658 N N . PRO A 1 98 ? 9.985 -4.078 -16.272 1.00 93.19 98 PRO A N 1
ATOM 659 C CA . PRO A 1 98 ? 9.700 -2.643 -16.332 1.00 93.19 98 PRO A CA 1
ATOM 660 C C . PRO A 1 98 ? 8.412 -2.316 -17.101 1.00 93.19 98 PRO A C 1
ATOM 662 O O . PRO A 1 98 ? 7.697 -1.386 -16.734 1.00 93.19 98 PRO A O 1
ATOM 665 N N . ALA A 1 99 ? 8.084 -3.097 -18.137 1.00 94.19 99 ALA A N 1
ATOM 666 C CA . ALA A 1 99 ? 6.864 -2.915 -18.921 1.00 94.19 99 ALA A CA 1
ATOM 667 C C . ALA A 1 99 ? 5.603 -3.225 -18.099 1.00 94.19 99 ALA A C 1
ATOM 669 O O . ALA A 1 99 ? 4.625 -2.473 -18.161 1.00 94.19 99 ALA A O 1
ATOM 670 N N . ALA A 1 100 ? 5.636 -4.287 -17.286 1.00 95.06 100 ALA A N 1
ATOM 671 C CA . ALA A 1 100 ? 4.552 -4.595 -16.355 1.00 95.06 100 ALA A CA 1
ATOM 672 C C . ALA A 1 100 ? 4.403 -3.497 -15.290 1.00 95.06 100 ALA A C 1
ATOM 674 O O . ALA A 1 100 ? 3.287 -3.043 -15.044 1.00 95.06 100 ALA A O 1
ATOM 675 N N . ALA A 1 101 ? 5.517 -2.997 -14.741 1.00 96.75 101 ALA A N 1
ATOM 676 C CA . ALA A 1 101 ? 5.495 -1.914 -13.757 1.00 96.75 101 ALA A CA 1
ATOM 677 C C . ALA A 1 101 ? 4.916 -0.618 -14.345 1.00 96.75 101 ALA A C 1
ATOM 679 O O . ALA A 1 101 ? 4.062 0.011 -13.728 1.00 96.75 101 ALA A O 1
ATOM 680 N N . HIS A 1 102 ? 5.321 -0.237 -15.559 1.00 95.94 102 HIS A N 1
ATOM 681 C CA . HIS A 1 102 ? 4.774 0.936 -16.244 1.00 95.94 102 HIS A CA 1
ATOM 682 C C . HIS A 1 102 ? 3.269 0.794 -16.508 1.00 95.94 102 HIS A C 1
ATOM 684 O O . HIS A 1 102 ? 2.490 1.712 -16.266 1.00 95.94 102 HIS A O 1
ATOM 690 N N . THR A 1 103 ? 2.848 -0.393 -16.935 1.00 96.31 103 THR A N 1
ATOM 691 C CA . THR A 1 103 ? 1.439 -0.724 -17.151 1.00 96.31 103 THR A CA 1
ATOM 692 C C . THR A 1 103 ? 0.624 -0.637 -15.853 1.00 96.31 103 THR A C 1
ATOM 694 O O . THR A 1 103 ? -0.497 -0.125 -15.857 1.00 96.31 103 THR A O 1
ATOM 697 N N . TRP A 1 104 ? 1.186 -1.091 -14.731 1.00 97.56 104 TRP A N 1
ATOM 698 C CA . TRP A 1 104 ? 0.578 -0.945 -13.409 1.00 97.56 104 TRP A CA 1
ATOM 699 C C . TRP A 1 104 ? 0.470 0.532 -12.995 1.00 97.56 104 TRP A C 1
ATOM 701 O O . TRP A 1 104 ? -0.602 0.969 -12.579 1.00 97.56 104 TRP A O 1
ATOM 711 N N . LEU A 1 105 ? 1.534 1.326 -13.184 1.00 97.44 105 LEU A N 1
ATOM 712 C CA . LEU A 1 105 ? 1.539 2.767 -12.889 1.00 97.44 105 LEU A CA 1
ATOM 713 C C . LEU A 1 105 ? 0.470 3.519 -13.690 1.00 97.44 105 LEU A C 1
ATOM 715 O O . LEU A 1 105 ? -0.217 4.370 -13.134 1.00 97.44 105 LEU A O 1
ATOM 719 N N . ALA A 1 106 ? 0.289 3.181 -14.969 1.00 96.94 106 ALA A N 1
ATOM 720 C CA . ALA A 1 106 ? -0.744 3.787 -15.806 1.00 96.94 106 ALA A CA 1
ATOM 721 C C . ALA A 1 106 ? -2.159 3.520 -15.261 1.00 96.94 106 ALA A C 1
ATOM 723 O O . ALA A 1 106 ? -2.983 4.433 -15.204 1.00 96.94 106 ALA A O 1
ATOM 724 N N . ARG A 1 107 ? -2.441 2.291 -14.800 1.00 97.06 107 ARG A N 1
ATOM 725 C CA . ARG A 1 107 ? -3.733 1.951 -14.175 1.00 97.06 107 ARG A CA 1
ATOM 726 C C . ARG A 1 107 ? -3.918 2.619 -12.814 1.00 97.06 107 ARG A C 1
ATOM 728 O O . ARG A 1 107 ? -5.003 3.119 -12.532 1.00 97.06 107 ARG A O 1
ATOM 735 N N . ALA A 1 108 ? -2.862 2.681 -12.004 1.00 96.31 108 ALA A N 1
ATOM 736 C CA . ALA A 1 108 ? -2.848 3.418 -10.742 1.00 96.31 108 ALA A CA 1
ATOM 737 C C . ALA A 1 108 ? -3.134 4.912 -10.938 1.00 96.31 108 ALA A C 1
ATOM 739 O O . ALA A 1 108 ? -3.955 5.474 -10.215 1.00 96.31 108 ALA A O 1
ATOM 740 N N . GLY A 1 109 ? -2.521 5.525 -11.951 1.00 96.12 109 GLY A N 1
ATOM 741 C CA . GLY A 1 109 ? -2.775 6.904 -12.356 1.00 96.12 109 GLY A CA 1
ATOM 742 C C . GLY A 1 109 ? -4.211 7.139 -12.817 1.00 96.12 109 GLY A C 1
ATOM 743 O O . GLY A 1 109 ? -4.858 8.069 -12.349 1.00 96.12 109 GLY A O 1
ATOM 744 N N . ALA A 1 110 ? -4.752 6.252 -13.657 1.00 96.06 110 ALA A N 1
ATOM 745 C CA . ALA A 1 110 ? -6.131 6.346 -14.146 1.00 96.06 110 ALA A CA 1
ATOM 746 C C . ALA A 1 110 ? -7.198 6.207 -13.039 1.00 96.06 110 ALA A C 1
ATOM 748 O O . ALA A 1 110 ? -8.328 6.657 -13.213 1.00 96.06 110 ALA A O 1
ATOM 749 N N . ALA A 1 111 ? -6.851 5.585 -11.908 1.00 95.31 111 ALA A N 1
ATOM 750 C CA . ALA A 1 111 ? -7.721 5.447 -10.740 1.00 95.31 111 ALA A CA 1
ATOM 751 C C . ALA A 1 111 ? -7.652 6.647 -9.767 1.00 95.31 111 ALA A C 1
ATOM 753 O O . ALA A 1 111 ? -8.415 6.709 -8.794 1.00 95.31 111 ALA A O 1
ATOM 754 N N . LEU A 1 112 ? -6.744 7.601 -9.999 1.00 94.62 112 LEU A N 1
ATOM 755 C CA . LEU A 1 112 ? -6.712 8.866 -9.270 1.00 94.62 112 LEU A CA 1
ATOM 756 C C . LEU A 1 112 ? -7.757 9.825 -9.849 1.00 94.62 112 LEU A C 1
ATOM 758 O O . LEU A 1 112 ? -7.846 10.017 -11.056 1.00 94.62 112 LEU A O 1
ATOM 762 N N . THR A 1 113 ? -8.550 10.441 -8.975 1.00 87.19 113 THR A N 1
ATOM 763 C CA . THR A 1 113 ? -9.676 11.304 -9.379 1.00 87.19 113 THR A CA 1
ATOM 764 C C . THR A 1 113 ? -9.514 12.736 -8.888 1.00 87.19 113 THR A C 1
ATOM 766 O O . THR A 1 113 ? -9.698 13.681 -9.649 1.00 87.19 113 THR A O 1
ATOM 769 N N . GLN A 1 114 ? -9.131 12.910 -7.625 1.00 79.00 114 GLN A N 1
ATOM 770 C CA . GLN A 1 114 ? -8.874 14.213 -7.026 1.00 79.00 114 GLN A CA 1
ATOM 771 C C . GLN A 1 114 ? -7.814 14.059 -5.950 1.00 79.00 114 GLN A C 1
ATOM 773 O O . GLN A 1 114 ? -8.045 13.340 -4.984 1.00 79.00 114 GLN A O 1
ATOM 778 N N . ILE A 1 115 ? -6.697 14.767 -6.094 1.00 81.75 115 ILE A N 1
ATOM 779 C CA . ILE A 1 115 ? -5.603 14.743 -5.124 1.00 81.75 115 ILE A CA 1
ATOM 780 C C . ILE A 1 115 ? -5.538 16.067 -4.362 1.00 81.75 115 ILE A C 1
ATOM 782 O O . ILE A 1 115 ? -5.792 17.137 -4.913 1.00 81.75 115 ILE A O 1
ATOM 786 N N . GLY A 1 116 ? -5.219 15.978 -3.076 1.00 78.50 116 GLY A N 1
ATOM 787 C CA . GLY A 1 116 ? -4.933 17.110 -2.197 1.00 78.50 116 GLY A CA 1
ATOM 788 C C . GLY A 1 116 ? -3.529 16.979 -1.609 1.00 78.50 116 GLY A C 1
ATOM 789 O O . GLY A 1 116 ? -2.859 15.978 -1.873 1.00 78.50 116 GLY A O 1
ATOM 790 N N . PRO A 1 117 ? -3.060 17.965 -0.827 1.00 79.94 117 PRO A N 1
ATOM 791 C CA . PRO A 1 117 ? -1.770 17.846 -0.161 1.00 79.94 117 PRO A CA 1
ATOM 792 C C . PRO A 1 117 ? -1.769 16.604 0.750 1.00 79.94 117 PRO A C 1
ATOM 794 O O . PRO A 1 117 ? -2.739 16.398 1.482 1.00 79.94 117 PRO A O 1
ATOM 797 N N . PRO A 1 118 ? -0.725 15.758 0.695 1.00 89.31 118 PRO A N 1
ATOM 798 C CA . PRO A 1 118 ? -0.600 14.644 1.617 1.00 89.31 118 PRO A CA 1
ATOM 799 C C . PRO A 1 118 ? -0.266 15.135 3.025 1.00 89.31 118 PRO A C 1
ATOM 801 O O . PRO A 1 118 ? 0.605 15.988 3.192 1.00 89.31 118 PRO A O 1
ATOM 804 N N . ASP A 1 119 ? -0.858 14.485 4.020 1.00 91.19 119 ASP A N 1
ATOM 805 C CA . ASP A 1 119 ? -0.417 14.550 5.408 1.00 91.19 119 ASP A CA 1
ATOM 806 C C . ASP A 1 119 ? 0.445 13.328 5.716 1.00 91.19 119 ASP A C 1
ATOM 808 O O . ASP A 1 119 ? 0.165 12.212 5.268 1.00 91.19 119 ASP A O 1
ATOM 812 N N . GLY A 1 120 ? 1.519 13.514 6.478 1.00 92.25 120 GLY A N 1
ATOM 813 C CA . GLY A 1 120 ? 2.448 12.419 6.712 1.00 92.25 120 GLY A CA 1
ATOM 814 C C . GLY A 1 120 ? 3.425 12.618 7.850 1.00 92.25 120 GLY A C 1
ATOM 815 O O . GLY A 1 120 ? 3.468 13.655 8.514 1.00 92.25 120 GLY A O 1
ATOM 816 N N . PHE A 1 121 ? 4.226 11.578 8.041 1.00 92.00 121 PHE A N 1
ATOM 817 C CA . PHE A 1 121 ? 5.261 11.480 9.060 1.00 92.00 121 PHE A CA 1
ATOM 818 C C . PHE A 1 121 ? 6.570 11.051 8.403 1.00 92.00 121 PHE A C 1
ATOM 820 O O . PHE A 1 121 ? 6.575 10.232 7.483 1.00 92.00 121 PHE A O 1
ATOM 827 N N . THR A 1 122 ? 7.684 11.591 8.889 1.00 88.88 122 THR A N 1
ATOM 828 C CA . THR A 1 122 ? 9.030 11.265 8.401 1.00 88.88 122 THR A CA 1
ATOM 829 C C . THR A 1 122 ? 9.888 10.669 9.509 1.00 88.88 122 THR A C 1
ATOM 831 O O . THR A 1 122 ? 9.696 10.949 10.694 1.00 88.88 122 THR A O 1
ATOM 834 N N . ALA A 1 123 ? 10.836 9.830 9.111 1.00 85.06 123 ALA A N 1
ATOM 835 C CA . ALA A 1 123 ? 11.829 9.194 9.956 1.00 85.06 123 ALA A CA 1
ATOM 836 C C . ALA A 1 123 ? 13.140 9.058 9.182 1.00 85.06 123 ALA A C 1
ATOM 838 O O . ALA A 1 123 ? 13.364 8.058 8.497 1.00 85.06 123 ALA A O 1
ATOM 839 N N . SER A 1 124 ? 14.007 10.067 9.317 1.00 83.19 124 SER A N 1
ATOM 840 C CA . SER A 1 1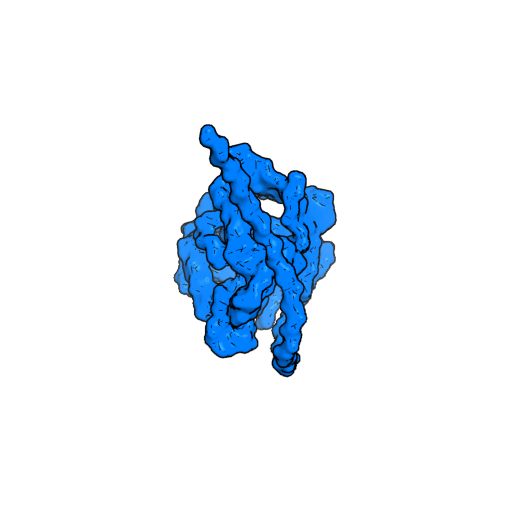24 ? 15.330 10.130 8.687 1.00 83.19 124 SER A CA 1
ATOM 841 C C . SER A 1 124 ? 15.273 9.893 7.167 1.00 83.19 124 SER A C 1
ATOM 843 O O . SER A 1 124 ? 15.021 10.824 6.409 1.00 83.19 124 SER A O 1
ATOM 845 N N . THR A 1 125 ? 15.469 8.653 6.725 1.00 87.75 125 THR A N 1
ATOM 846 C CA . THR A 1 125 ? 15.534 8.220 5.325 1.00 87.75 125 THR A CA 1
ATOM 847 C C . THR A 1 125 ? 14.209 7.693 4.779 1.00 87.75 125 THR A C 1
ATOM 849 O O . THR A 1 125 ? 14.178 7.151 3.679 1.00 87.75 125 THR A O 1
ATOM 852 N N . SER A 1 126 ? 13.107 7.805 5.517 1.00 90.69 126 SER A N 1
ATOM 853 C CA . SER A 1 126 ? 11.803 7.296 5.086 1.00 90.69 126 SER A CA 1
ATOM 854 C C . SER A 1 126 ? 10.674 8.239 5.480 1.00 90.69 126 SER A C 1
ATOM 856 O O . SER A 1 126 ? 10.783 8.951 6.474 1.00 90.69 126 SER A O 1
ATOM 858 N N . ALA A 1 127 ? 9.581 8.235 4.725 1.00 93.19 127 ALA A N 1
ATOM 859 C CA . ALA A 1 127 ? 8.374 8.983 5.047 1.00 93.19 127 ALA A CA 1
ATOM 860 C C . ALA A 1 127 ? 7.127 8.223 4.585 1.00 93.19 127 ALA A C 1
ATOM 862 O O . ALA A 1 127 ? 7.168 7.484 3.601 1.00 93.19 127 ALA A O 1
ATOM 863 N N . VAL A 1 128 ? 6.022 8.401 5.297 1.00 94.69 128 VAL A N 1
ATOM 864 C CA . VAL A 1 128 ? 4.715 7.831 4.962 1.00 94.69 128 VAL A CA 1
ATOM 865 C C . VAL A 1 128 ? 3.685 8.937 4.899 1.00 94.69 128 VAL A C 1
ATOM 867 O O . VAL A 1 128 ? 3.656 9.817 5.758 1.00 94.69 128 VAL A O 1
ATOM 870 N N . PHE A 1 129 ? 2.836 8.873 3.885 1.00 95.75 129 PHE A N 1
ATOM 871 C CA . PHE A 1 129 ? 1.857 9.901 3.589 1.00 95.75 129 PHE A CA 1
ATOM 872 C C . PHE A 1 129 ? 0.508 9.282 3.262 1.00 95.75 129 PHE A C 1
ATOM 874 O O . PHE A 1 129 ? 0.428 8.261 2.578 1.00 95.75 129 PHE A O 1
ATOM 881 N N . THR A 1 130 ? -0.548 9.952 3.704 1.00 95.50 130 THR A N 1
ATOM 882 C CA . THR A 1 130 ? -1.922 9.711 3.271 1.00 95.50 130 THR A CA 1
ATOM 883 C C . THR A 1 130 ? -2.463 11.007 2.690 1.00 95.50 130 THR A C 1
ATOM 885 O O . THR A 1 130 ? -2.250 12.077 3.253 1.00 95.50 130 THR A O 1
ATOM 888 N N . GLY A 1 131 ? -3.163 10.931 1.567 1.00 94.50 131 GLY A N 1
ATOM 889 C CA . GLY A 1 131 ? -3.867 12.084 1.016 1.00 94.50 131 GLY A CA 1
ATOM 890 C C . GLY A 1 131 ? -5.214 11.689 0.429 1.00 94.50 131 GLY A C 1
ATOM 891 O O . GLY A 1 131 ? -5.490 10.498 0.255 1.00 94.50 131 GLY A O 1
ATOM 892 N N . PRO A 1 132 ? -6.090 12.663 0.153 1.00 94.38 132 PRO A N 1
ATOM 893 C CA . PRO A 1 132 ? -7.414 12.378 -0.380 1.00 94.38 132 PRO A CA 1
ATOM 894 C C . PRO A 1 132 ? -7.324 11.856 -1.823 1.00 94.38 132 PRO A C 1
ATOM 896 O O . PRO A 1 132 ? -6.484 12.309 -2.599 1.00 94.38 132 PRO A O 1
ATOM 899 N N . ASN A 1 133 ? -8.205 10.912 -2.171 1.00 93.56 133 ASN A N 1
ATOM 900 C CA . ASN A 1 133 ? -8.473 10.486 -3.549 1.00 93.56 133 ASN A CA 1
ATOM 901 C C . ASN A 1 133 ? -9.990 10.415 -3.768 1.00 93.56 133 ASN A C 1
ATOM 903 O O . ASN A 1 133 ? -10.605 9.377 -3.513 1.00 93.56 133 ASN A O 1
ATOM 907 N N . GLY A 1 134 ? -10.606 11.524 -4.181 1.00 89.75 134 GLY A N 1
ATOM 908 C CA . GLY A 1 134 ? -12.068 11.627 -4.252 1.00 89.75 134 GLY A CA 1
ATOM 909 C C . GLY A 1 134 ? -12.712 11.373 -2.882 1.00 89.75 134 GLY A C 1
ATOM 910 O O . GLY A 1 134 ? -12.363 12.027 -1.902 1.00 89.75 134 GLY A O 1
ATOM 911 N N . THR A 1 135 ? -13.626 10.401 -2.786 1.00 87.75 135 THR A N 1
ATOM 912 C CA . THR A 1 135 ? -14.233 9.977 -1.503 1.00 87.75 135 THR A CA 1
ATOM 913 C C . THR A 1 135 ? -13.356 9.012 -0.695 1.00 87.75 135 THR A C 1
ATOM 915 O O . THR A 1 135 ? -13.737 8.605 0.402 1.00 87.75 135 THR A O 1
ATOM 918 N N . GLY A 1 136 ? -12.223 8.591 -1.257 1.00 94.62 136 GLY A N 1
ATOM 919 C CA . GLY A 1 136 ? -11.264 7.676 -0.656 1.00 94.62 136 GLY A CA 1
ATOM 920 C C . GLY A 1 136 ? -9.947 8.363 -0.304 1.00 94.62 136 GLY A C 1
ATOM 921 O O . GLY A 1 136 ? -9.888 9.556 -0.006 1.00 94.62 136 GLY A O 1
ATOM 922 N N . ARG A 1 137 ? -8.865 7.588 -0.347 1.00 96.44 137 ARG A N 1
ATOM 923 C CA . ARG A 1 137 ? -7.503 8.037 -0.036 1.00 96.44 137 ARG A CA 1
ATOM 924 C C . ARG A 1 137 ? -6.472 7.376 -0.938 1.00 96.44 137 ARG A C 1
ATOM 926 O O . ARG A 1 137 ? -6.702 6.279 -1.447 1.00 96.44 137 ARG A O 1
ATOM 933 N N . TYR A 1 138 ? -5.324 8.017 -1.088 1.00 97.31 138 TYR A N 1
ATOM 934 C CA . TYR A 1 138 ? -4.094 7.364 -1.510 1.00 97.31 138 TYR A CA 1
ATOM 935 C C . TYR A 1 138 ? -3.130 7.259 -0.329 1.00 97.31 138 TYR A C 1
ATOM 937 O O . TYR A 1 138 ? -3.160 8.071 0.598 1.00 97.31 138 TYR A O 1
ATOM 945 N N . LEU A 1 139 ? -2.258 6.262 -0.393 1.00 97.69 139 LEU A N 1
ATOM 946 C CA . LEU A 1 139 ? -1.153 6.047 0.527 1.00 97.69 139 LEU A CA 1
ATOM 947 C C . LEU A 1 139 ? 0.133 5.994 -0.280 1.00 97.69 139 LEU A C 1
ATOM 949 O O . LEU A 1 139 ? 0.192 5.297 -1.292 1.00 97.69 139 LEU A O 1
ATOM 953 N N . VAL A 1 140 ? 1.168 6.688 0.181 1.00 97.12 140 VAL A N 1
ATOM 954 C CA . VAL A 1 140 ? 2.501 6.601 -0.418 1.00 97.12 140 VAL A CA 1
ATOM 955 C C . VAL A 1 140 ? 3.572 6.516 0.661 1.00 97.12 140 VAL A C 1
ATOM 957 O O . VAL A 1 140 ? 3.581 7.293 1.616 1.00 97.12 140 VAL A O 1
ATOM 960 N N . ARG A 1 141 ? 4.482 5.553 0.502 1.00 95.88 141 ARG A N 1
ATOM 961 C CA . ARG A 1 141 ? 5.710 5.451 1.293 1.00 95.88 141 ARG A CA 1
ATOM 962 C C . ARG A 1 141 ? 6.872 5.901 0.426 1.00 95.88 141 ARG A C 1
ATOM 964 O O . ARG A 1 141 ? 7.064 5.375 -0.667 1.00 95.88 141 ARG A O 1
ATOM 971 N N . MET A 1 142 ? 7.663 6.832 0.940 1.00 95.44 142 MET A N 1
ATOM 972 C CA . MET A 1 142 ? 8.884 7.327 0.316 1.00 95.44 142 MET A CA 1
ATOM 973 C C . MET A 1 142 ? 10.105 6.836 1.096 1.00 95.44 142 MET A C 1
ATOM 975 O O . MET A 1 142 ? 10.082 6.788 2.326 1.00 95.44 142 MET A O 1
ATOM 979 N N . VAL A 1 143 ? 11.185 6.504 0.393 1.00 93.69 143 VAL A N 1
ATOM 980 C CA . VAL A 1 143 ? 12.476 6.109 0.976 1.00 93.69 143 VAL A CA 1
ATOM 981 C C . VAL A 1 143 ? 13.608 6.822 0.234 1.00 93.69 143 VAL A C 1
ATOM 983 O O . VAL A 1 143 ? 13.552 6.967 -0.987 1.00 93.69 143 VAL A O 1
ATOM 986 N N . GLN A 1 144 ? 14.636 7.279 0.950 1.00 92.69 144 GLN A N 1
ATOM 987 C CA . GLN A 1 144 ? 15.883 7.732 0.341 1.00 92.69 144 GLN A CA 1
ATOM 988 C C . GLN A 1 144 ? 16.668 6.529 -0.183 1.00 92.69 144 GLN A C 1
ATOM 990 O O . GLN A 1 144 ? 17.161 5.707 0.588 1.00 92.69 144 GLN A O 1
ATOM 995 N N . ALA A 1 145 ? 16.803 6.451 -1.503 1.00 90.69 145 ALA A N 1
ATOM 996 C CA . ALA A 1 145 ? 17.568 5.431 -2.203 1.00 90.69 145 ALA A CA 1
ATOM 997 C C . ALA A 1 145 ? 18.319 6.073 -3.377 1.00 90.69 145 ALA A C 1
ATOM 999 O O . ALA A 1 145 ? 17.763 6.888 -4.115 1.00 90.69 145 ALA A O 1
ATOM 1000 N N . ASP A 1 146 ? 19.595 5.718 -3.542 1.00 88.88 146 ASP A N 1
ATOM 1001 C CA . ASP A 1 146 ? 20.471 6.239 -4.604 1.00 88.88 146 ASP A CA 1
ATOM 1002 C C . ASP A 1 146 ? 20.548 7.779 -4.642 1.00 88.88 146 ASP A C 1
ATOM 1004 O O . ASP A 1 146 ? 20.564 8.396 -5.705 1.00 88.88 146 ASP A O 1
ATOM 1008 N N . GLY A 1 147 ? 20.545 8.417 -3.466 1.00 90.62 147 GLY A N 1
ATOM 1009 C CA . GLY A 1 147 ? 20.611 9.878 -3.335 1.00 90.62 147 GLY A CA 1
ATOM 1010 C C . GLY A 1 147 ? 19.314 10.623 -3.679 1.00 90.62 147 GLY A C 1
ATOM 1011 O O . GLY A 1 147 ? 19.326 11.850 -3.738 1.00 90.62 147 GLY A O 1
ATOM 1012 N N . ALA A 1 148 ? 18.196 9.919 -3.884 1.00 94.75 148 ALA A N 1
ATOM 1013 C CA . ALA A 1 148 ? 16.897 10.519 -4.178 1.00 94.75 148 ALA A CA 1
ATOM 1014 C C . ALA A 1 148 ? 15.771 9.906 -3.334 1.00 94.75 148 ALA A C 1
ATOM 1016 O O . ALA A 1 148 ? 15.832 8.751 -2.922 1.00 94.75 148 ALA A O 1
ATOM 1017 N N . TRP A 1 149 ? 14.704 10.674 -3.105 1.00 95.44 149 TRP A N 1
ATOM 1018 C CA . TRP A 1 149 ? 13.456 10.136 -2.567 1.00 95.44 149 TRP A CA 1
ATOM 1019 C C . TRP A 1 149 ? 12.727 9.345 -3.654 1.00 95.44 149 TRP A C 1
ATOM 1021 O O . TRP A 1 149 ? 12.392 9.894 -4.706 1.00 95.44 149 TRP A O 1
ATOM 1031 N N . LYS A 1 150 ? 12.481 8.062 -3.392 1.00 96.88 150 LYS A N 1
ATOM 1032 C CA . LYS A 1 150 ? 11.786 7.136 -4.289 1.00 96.88 150 LYS A CA 1
ATOM 1033 C C . LYS A 1 150 ? 10.554 6.554 -3.609 1.00 96.88 150 LYS A C 1
ATOM 1035 O O . LYS A 1 150 ? 10.548 6.378 -2.391 1.00 96.88 150 LYS A O 1
ATOM 1040 N N . ALA A 1 151 ? 9.526 6.252 -4.392 1.00 96.50 151 ALA A N 1
ATOM 1041 C CA . ALA A 1 151 ? 8.341 5.575 -3.893 1.00 96.50 151 ALA A CA 1
ATOM 1042 C C . ALA A 1 151 ? 8.638 4.090 -3.665 1.00 96.50 151 ALA A C 1
ATOM 1044 O O . ALA A 1 151 ? 9.070 3.378 -4.571 1.00 96.50 151 ALA A O 1
ATOM 1045 N N . ASP A 1 152 ? 8.406 3.646 -2.438 1.00 95.56 152 ASP A N 1
ATOM 1046 C CA . ASP A 1 152 ? 8.557 2.258 -2.001 1.00 95.56 152 ASP A CA 1
ATOM 1047 C C . ASP A 1 152 ? 7.207 1.535 -1.890 1.00 95.56 152 ASP A C 1
ATOM 1049 O O . ASP A 1 152 ? 7.137 0.310 -1.869 1.00 95.56 152 ASP A O 1
ATOM 1053 N N . TYR A 1 153 ? 6.118 2.300 -1.842 1.00 96.81 153 TYR A N 1
ATOM 1054 C CA . TYR A 1 153 ? 4.758 1.789 -1.890 1.00 96.81 153 TYR A CA 1
ATOM 1055 C C . TYR A 1 153 ? 3.814 2.882 -2.385 1.00 96.81 153 TYR A C 1
ATOM 1057 O O . TYR A 1 153 ? 3.947 4.037 -1.976 1.00 96.81 153 TYR A O 1
ATOM 1065 N N . PHE A 1 154 ? 2.829 2.507 -3.196 1.00 97.56 154 PHE A N 1
ATOM 1066 C CA . PHE A 1 154 ? 1.677 3.338 -3.531 1.00 97.56 154 PHE A CA 1
ATOM 1067 C C . PHE A 1 154 ? 0.413 2.479 -3.529 1.00 97.56 154 PHE A C 1
ATOM 1069 O O . PHE A 1 154 ? 0.402 1.408 -4.130 1.00 97.56 154 PHE A O 1
ATOM 1076 N N . GLY A 1 155 ? -0.651 2.948 -2.883 1.00 97.12 155 GLY A N 1
ATOM 1077 C CA . GLY A 1 155 ? -1.931 2.247 -2.838 1.00 97.12 155 GLY A CA 1
ATOM 1078 C C . GLY A 1 155 ? -3.116 3.199 -2.747 1.00 97.12 155 GLY A C 1
ATOM 1079 O O . GLY A 1 155 ? -2.967 4.360 -2.375 1.00 97.12 155 GLY A O 1
ATOM 1080 N N . LEU A 1 156 ? -4.300 2.694 -3.088 1.00 97.06 156 LEU A N 1
ATOM 1081 C CA . LEU A 1 156 ? -5.556 3.443 -3.073 1.00 97.06 156 LEU A CA 1
ATOM 1082 C C . LEU A 1 156 ? -6.564 2.741 -2.168 1.00 97.06 156 LEU A C 1
ATOM 1084 O O . LEU A 1 156 ? -6.749 1.534 -2.301 1.00 97.06 156 LEU A O 1
ATOM 1088 N N . GLY A 1 157 ? -7.257 3.492 -1.316 1.00 96.62 157 GLY A N 1
ATOM 1089 C CA . GLY A 1 157 ? -8.317 3.005 -0.434 1.00 96.62 157 GLY A CA 1
ATOM 1090 C C . GLY A 1 157 ? -9.661 3.654 -0.749 1.00 96.62 157 GLY A C 1
ATOM 1091 O O . GLY A 1 157 ? -9.741 4.876 -0.857 1.00 96.62 157 GLY A O 1
ATOM 1092 N N . THR A 1 158 ? -10.726 2.855 -0.867 1.00 95.81 158 THR A N 1
ATOM 1093 C CA . THR A 1 158 ? -12.102 3.352 -1.094 1.00 95.81 158 THR A CA 1
ATOM 1094 C C . THR A 1 158 ? -13.015 3.192 0.119 1.00 95.81 158 THR A C 1
ATOM 1096 O O . THR A 1 158 ? -13.994 3.921 0.242 1.00 95.81 158 THR A O 1
ATOM 1099 N N . ALA A 1 159 ? -12.719 2.249 1.018 1.00 96.19 159 ALA A N 1
ATOM 1100 C CA . ALA A 1 159 ? -13.498 2.041 2.234 1.00 96.19 159 ALA A CA 1
ATOM 1101 C C . ALA A 1 159 ? -13.223 3.155 3.258 1.00 96.19 159 ALA A C 1
ATOM 1103 O O . ALA A 1 159 ? -12.083 3.616 3.417 1.00 96.19 159 ALA A O 1
ATOM 1104 N N . LYS A 1 160 ? -14.254 3.567 4.004 1.00 97.00 160 LYS A N 1
ATOM 1105 C CA . LYS A 1 160 ? -14.085 4.540 5.091 1.00 97.00 160 LYS A CA 1
ATOM 1106 C C . LYS A 1 160 ? -13.134 3.965 6.144 1.00 97.00 160 LYS A C 1
ATOM 1108 O O . LYS A 1 160 ? -13.377 2.868 6.628 1.00 97.00 160 LYS A O 1
ATOM 1113 N N . ALA A 1 161 ? -12.082 4.695 6.507 1.00 97.12 161 ALA A N 1
ATOM 1114 C CA . ALA A 1 161 ? -11.214 4.320 7.623 1.00 97.12 161 ALA A CA 1
ATOM 1115 C C . ALA A 1 161 ? -11.587 5.089 8.888 1.00 97.12 161 ALA A C 1
ATOM 1117 O O . ALA A 1 161 ? -12.048 6.229 8.809 1.00 97.12 161 ALA A O 1
ATOM 1118 N N . ASN A 1 162 ? -11.347 4.488 10.053 1.00 96.44 162 ASN A N 1
ATOM 1119 C CA . ASN A 1 162 ? -11.282 5.255 11.290 1.00 96.44 162 ASN A CA 1
ATOM 1120 C C . ASN A 1 162 ? -10.044 6.166 11.301 1.00 96.44 162 ASN A C 1
ATOM 1122 O O . ASN A 1 162 ? -8.991 5.829 10.744 1.00 96.44 162 ASN A O 1
ATOM 1126 N N . GLU A 1 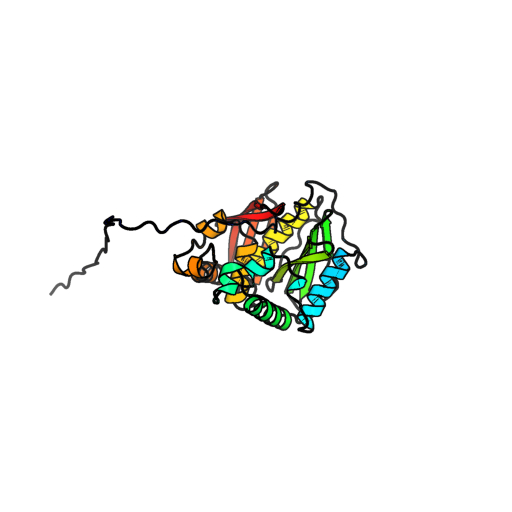163 ? -10.168 7.295 11.991 1.00 90.06 163 GLU A N 1
ATOM 1127 C CA . GLU A 1 163 ? -9.013 8.091 12.388 1.00 90.06 163 GLU A CA 1
ATOM 1128 C C . GLU A 1 163 ? -8.285 7.379 13.528 1.00 90.06 163 GLU A C 1
ATOM 1130 O O . GLU A 1 163 ? -8.903 6.856 14.460 1.00 90.06 163 GLU A O 1
ATOM 1135 N N . MET A 1 164 ? -6.961 7.339 13.433 1.00 86.75 164 MET A N 1
ATOM 1136 C CA . MET A 1 164 ? -6.106 6.815 14.488 1.00 86.75 164 MET A CA 1
ATOM 1137 C C . MET A 1 164 ? -5.642 7.947 15.392 1.00 86.75 164 MET A C 1
ATOM 1139 O O . MET A 1 164 ? -5.505 9.093 14.960 1.00 86.75 164 MET A O 1
ATOM 1143 N N . ALA A 1 165 ? -5.377 7.619 16.658 1.00 85.38 165 ALA A N 1
ATOM 1144 C CA . ALA A 1 165 ? -4.740 8.561 17.567 1.00 85.38 165 ALA A CA 1
ATOM 1145 C C . ALA A 1 165 ? -3.412 9.046 16.967 1.00 85.38 165 ALA A C 1
ATOM 1147 O O . ALA A 1 165 ? -2.680 8.265 16.356 1.00 85.38 165 ALA A O 1
ATOM 1148 N N . LYS A 1 166 ? -3.104 10.333 17.162 1.00 86.56 166 LYS A N 1
ATOM 1149 C CA . LYS A 1 166 ? -1.879 10.941 16.638 1.00 86.56 166 LYS A CA 1
ATOM 1150 C C . LYS A 1 166 ? -0.651 10.126 17.090 1.00 86.56 166 LYS A C 1
ATOM 1152 O O . LYS A 1 166 ? -0.467 9.983 18.303 1.00 86.56 166 LYS A O 1
ATOM 1157 N N . PRO A 1 167 ? 0.182 9.632 16.154 1.00 88.19 167 PRO A N 1
ATOM 1158 C CA . PRO A 1 167 ? 1.405 8.909 16.478 1.00 88.19 167 PRO A CA 1
ATOM 1159 C C . PRO A 1 167 ? 2.318 9.718 17.401 1.00 88.19 167 PRO A C 1
ATOM 1161 O O . PRO A 1 167 ? 2.525 10.918 17.198 1.00 88.19 167 PRO A O 1
ATOM 1164 N N . LYS A 1 168 ? 2.867 9.052 18.416 1.00 86.19 168 LYS A N 1
ATOM 1165 C CA . LYS A 1 168 ? 3.859 9.608 19.347 1.00 86.19 168 LYS A CA 1
ATOM 1166 C C . LYS A 1 168 ? 5.284 9.422 18.834 1.00 86.19 168 LYS A C 1
ATOM 1168 O O . LYS A 1 168 ? 6.167 10.210 19.164 1.00 86.19 168 LYS A O 1
ATOM 1173 N N . THR A 1 169 ? 5.507 8.378 18.044 1.00 87.19 169 THR A N 1
ATOM 1174 C CA . THR A 1 169 ? 6.797 8.048 17.436 1.00 87.19 169 THR A CA 1
ATOM 1175 C C . THR A 1 169 ? 6.626 7.808 15.944 1.00 87.19 169 THR A C 1
ATOM 1177 O O . THR A 1 169 ? 5.525 7.513 15.469 1.00 87.19 169 THR A O 1
ATOM 1180 N N . SER A 1 170 ? 7.730 7.881 15.200 1.00 84.38 170 SER A N 1
ATOM 1181 C CA . SER A 1 170 ? 7.727 7.491 13.790 1.00 84.38 170 SER A CA 1
ATOM 1182 C C . SER A 1 170 ? 7.255 6.062 13.621 1.00 84.38 170 SER A C 1
ATOM 1184 O O . SER A 1 170 ? 6.351 5.818 12.834 1.00 84.38 170 SER A O 1
ATOM 1186 N N . ASP A 1 171 ? 7.781 5.129 14.409 1.00 88.25 171 ASP A N 1
ATOM 1187 C CA . ASP A 1 171 ? 7.376 3.727 14.334 1.00 88.25 171 ASP A CA 1
ATOM 1188 C C . ASP A 1 171 ? 5.864 3.552 14.433 1.00 88.25 171 ASP A C 1
ATOM 1190 O O . ASP A 1 171 ? 5.298 2.788 13.655 1.00 88.25 171 ASP A O 1
ATOM 1194 N N . GLU A 1 172 ? 5.192 4.310 15.302 1.00 92.00 172 GLU A N 1
ATOM 1195 C CA . GLU A 1 172 ? 3.739 4.240 15.399 1.00 92.00 172 GLU A CA 1
ATOM 1196 C C . GLU A 1 172 ? 3.033 4.646 14.096 1.00 92.00 172 GLU A C 1
ATOM 1198 O O . GLU A 1 172 ? 2.063 3.990 13.713 1.00 92.00 172 GLU A O 1
ATOM 1203 N N . ALA A 1 173 ? 3.534 5.672 13.399 1.00 92.50 173 ALA A N 1
ATOM 1204 C CA . ALA A 1 173 ? 3.001 6.129 12.116 1.00 92.50 173 ALA A CA 1
ATOM 1205 C C . ALA A 1 173 ? 3.261 5.127 10.979 1.00 92.50 173 ALA A C 1
ATOM 1207 O O . ALA A 1 173 ? 2.372 4.855 10.174 1.00 92.50 173 ALA A O 1
ATOM 1208 N N . PHE A 1 174 ? 4.462 4.547 10.912 1.00 93.69 174 PHE A N 1
ATOM 1209 C CA . PHE A 1 174 ? 4.807 3.568 9.874 1.00 93.69 174 PHE A CA 1
ATOM 1210 C C . PHE A 1 174 ? 4.087 2.229 10.078 1.00 93.69 174 PHE A C 1
ATOM 1212 O O . PHE A 1 174 ? 3.691 1.588 9.107 1.00 93.69 174 PHE A O 1
ATOM 1219 N N . GLN A 1 175 ? 3.885 1.815 11.329 1.00 95.69 175 GLN A N 1
ATOM 1220 C CA . GLN A 1 175 ? 3.062 0.653 11.659 1.00 95.69 175 GLN A CA 1
ATOM 1221 C C . GLN A 1 175 ? 1.601 0.870 11.259 1.00 95.69 175 GLN A C 1
ATOM 1223 O O . GLN A 1 175 ? 1.004 -0.008 10.640 1.00 95.69 175 GLN A O 1
ATOM 1228 N N . ASP A 1 176 ? 1.041 2.045 11.570 1.00 95.62 176 ASP A N 1
ATOM 1229 C CA . ASP A 1 176 ? -0.325 2.386 11.167 1.00 95.62 176 ASP A CA 1
AT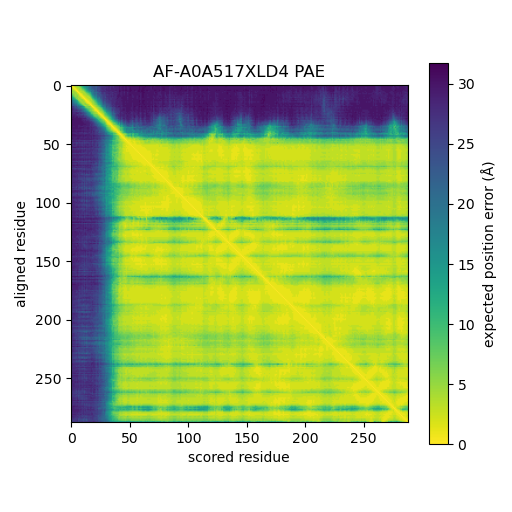OM 1230 C C . ASP A 1 176 ? -0.486 2.377 9.642 1.00 95.62 176 ASP A C 1
ATOM 1232 O O . ASP A 1 176 ? -1.435 1.795 9.116 1.00 95.62 176 ASP A O 1
ATOM 1236 N N . PHE A 1 177 ? 0.489 2.950 8.932 1.00 96.38 177 PHE A N 1
ATOM 1237 C CA . PHE A 1 177 ? 0.543 2.932 7.475 1.00 96.38 177 PHE A CA 1
ATOM 1238 C C . PHE A 1 177 ? 0.550 1.506 6.913 1.00 96.38 177 PHE A C 1
ATOM 1240 O O . PHE A 1 177 ? -0.189 1.225 5.975 1.00 96.38 177 PHE A O 1
ATOM 1247 N N . ALA A 1 178 ? 1.351 0.596 7.479 1.00 97.38 178 ALA A N 1
ATOM 1248 C CA . ALA A 1 178 ? 1.427 -0.787 7.011 1.00 97.38 178 ALA A CA 1
ATOM 1249 C C . ALA A 1 178 ? 0.082 -1.519 7.158 1.00 97.38 178 ALA A C 1
ATOM 1251 O O . ALA A 1 178 ? -0.364 -2.197 6.232 1.00 97.38 178 ALA A O 1
ATOM 1252 N N . VAL A 1 179 ? -0.597 -1.340 8.298 1.00 98.25 179 VAL A N 1
ATOM 1253 C CA . VAL A 1 179 ? -1.915 -1.947 8.539 1.00 98.25 179 VAL A CA 1
ATOM 1254 C C . VAL A 1 179 ? -2.972 -1.329 7.627 1.00 98.25 179 VAL A C 1
ATOM 1256 O O . VAL A 1 179 ? -3.709 -2.062 6.971 1.00 98.25 179 VAL A O 1
ATOM 1259 N N . LEU A 1 180 ? -3.037 0.004 7.541 1.00 98.12 180 LEU A N 1
ATOM 1260 C CA . LEU A 1 180 ? -3.999 0.690 6.676 1.00 98.12 180 LEU A CA 1
ATOM 1261 C C . LEU A 1 180 ? -3.782 0.338 5.204 1.00 98.12 180 LEU A C 1
ATOM 1263 O O . LEU A 1 180 ? -4.740 0.029 4.505 1.00 98.12 180 LEU A O 1
ATOM 1267 N N . GLY A 1 181 ? -2.530 0.335 4.752 1.00 97.94 181 GLY A N 1
ATOM 1268 C CA . GLY A 1 181 ? -2.164 -0.015 3.388 1.00 97.94 181 GLY A CA 1
ATOM 1269 C C . GLY A 1 181 ? -2.571 -1.441 3.031 1.00 97.94 181 GLY A C 1
ATOM 1270 O O . GLY A 1 181 ? -3.098 -1.654 1.940 1.00 97.94 181 GLY A O 1
ATOM 1271 N N . LEU A 1 182 ? -2.402 -2.403 3.951 1.00 98.19 182 LEU A N 1
ATOM 1272 C CA . LEU A 1 182 ? -2.858 -3.774 3.730 1.00 98.19 182 LEU A CA 1
ATOM 1273 C C . LEU A 1 182 ? -4.386 -3.821 3.626 1.00 98.19 182 LEU A C 1
ATOM 1275 O O . LEU A 1 182 ? -4.918 -4.425 2.696 1.00 98.19 182 LEU A O 1
ATOM 1279 N N . LEU A 1 183 ? -5.095 -3.177 4.558 1.00 98.12 183 LEU A N 1
ATOM 1280 C CA . LEU A 1 183 ? -6.558 -3.129 4.543 1.00 98.12 183 LEU A CA 1
ATOM 1281 C C . LEU A 1 183 ? -7.080 -2.485 3.257 1.00 98.12 183 LEU A C 1
ATOM 1283 O O . LEU A 1 183 ? -8.020 -3.001 2.655 1.00 98.12 183 LEU A O 1
ATOM 1287 N N . ASP A 1 184 ? -6.443 -1.419 2.785 1.00 97.50 184 ASP A N 1
ATOM 1288 C CA . ASP A 1 184 ? -6.794 -0.772 1.525 1.00 97.50 184 ASP A CA 1
ATOM 1289 C C . ASP A 1 184 ? -6.510 -1.671 0.325 1.00 97.50 184 ASP A C 1
ATOM 1291 O O . ASP A 1 184 ? -7.377 -1.827 -0.530 1.00 97.50 184 ASP A O 1
ATOM 1295 N N . ALA A 1 185 ? -5.370 -2.359 0.278 1.00 97.31 185 ALA A N 1
ATOM 1296 C CA . ALA A 1 185 ? -5.103 -3.320 -0.787 1.00 97.31 185 ALA A CA 1
ATOM 1297 C C . ALA A 1 185 ? -6.148 -4.457 -0.811 1.00 97.31 185 ALA A C 1
ATOM 1299 O O . ALA A 1 185 ? -6.642 -4.836 -1.875 1.00 97.31 185 ALA A O 1
ATOM 1300 N N . LEU A 1 186 ? -6.566 -4.959 0.354 1.00 96.31 186 LEU A N 1
ATOM 1301 C CA . LEU A 1 186 ? -7.575 -6.017 0.445 1.00 96.31 186 LEU A CA 1
ATOM 1302 C C . LEU A 1 186 ? -8.985 -5.532 0.069 1.00 96.31 186 LEU A C 1
ATOM 1304 O O . LEU A 1 186 ? -9.726 -6.275 -0.574 1.00 96.31 186 LEU A O 1
ATOM 1308 N N . THR A 1 187 ? -9.357 -4.301 0.431 1.00 95.94 187 THR A N 1
ATOM 1309 C CA . THR A 1 187 ? -10.756 -3.822 0.389 1.00 95.94 187 THR A CA 1
ATOM 1310 C C . THR A 1 187 ? -11.076 -2.802 -0.696 1.00 95.94 187 THR A C 1
ATOM 1312 O O . THR A 1 187 ? -12.245 -2.598 -1.020 1.00 95.94 187 THR A O 1
ATOM 1315 N N . SER A 1 188 ? -10.065 -2.156 -1.272 1.00 93.94 188 SER A N 1
ATOM 1316 C CA . SER A 1 188 ? -10.269 -1.105 -2.261 1.00 93.94 188 SER A CA 1
ATOM 1317 C C . SER A 1 188 ? -10.907 -1.629 -3.540 1.00 93.94 188 SER A C 1
ATOM 1319 O O . SER A 1 188 ? -10.644 -2.741 -3.989 1.00 93.94 188 SER A O 1
ATOM 1321 N N . THR A 1 189 ? -11.720 -0.781 -4.157 1.00 92.25 189 THR A N 1
ATOM 1322 C CA . THR A 1 189 ? -12.319 -1.020 -5.479 1.00 92.25 189 THR A CA 1
ATOM 1323 C C . THR A 1 189 ? -11.780 -0.073 -6.548 1.00 92.25 189 THR A C 1
ATOM 1325 O O . THR A 1 189 ? -12.187 -0.166 -7.701 1.00 92.25 189 THR A O 1
ATOM 1328 N N . ALA A 1 190 ? -10.839 0.812 -6.190 1.00 93.00 190 ALA A N 1
ATOM 1329 C CA . ALA A 1 190 ? -10.233 1.759 -7.128 1.00 93.00 190 ALA A CA 1
ATOM 1330 C C . ALA A 1 190 ? -9.354 1.064 -8.181 1.00 93.00 190 ALA A C 1
ATOM 1332 O O . ALA A 1 190 ? -9.212 1.558 -9.293 1.00 93.00 190 ALA A O 1
ATOM 1333 N N . LEU A 1 191 ? -8.773 -0.085 -7.827 1.00 93.31 191 LEU A N 1
ATOM 1334 C CA . LEU A 1 191 ? -7.913 -0.885 -8.691 1.00 93.31 191 LEU A CA 1
ATOM 1335 C C . LEU A 1 191 ? -8.496 -2.290 -8.890 1.00 93.31 191 LEU A C 1
ATOM 1337 O O . LEU A 1 191 ? -9.088 -2.846 -7.954 1.00 93.31 191 LEU A O 1
ATOM 1341 N N . PRO A 1 192 ? -8.304 -2.907 -10.070 1.00 93.12 192 PRO A N 1
ATOM 1342 C CA . PRO A 1 192 ? -8.679 -4.299 -10.272 1.00 93.12 192 PRO A CA 1
ATOM 1343 C C . PRO A 1 192 ? -7.894 -5.207 -9.314 1.00 93.12 192 PRO A C 1
ATOM 1345 O O . PRO A 1 192 ? -6.788 -4.881 -8.879 1.00 93.12 192 PRO A O 1
ATOM 1348 N N . THR A 1 193 ? -8.461 -6.369 -8.980 1.00 93.81 193 THR A N 1
ATOM 1349 C CA . THR A 1 193 ? -7.861 -7.314 -8.019 1.00 93.81 193 THR A CA 1
ATOM 1350 C C . THR A 1 193 ? -6.422 -7.686 -8.391 1.00 93.81 193 THR A C 1
ATOM 1352 O O . THR A 1 193 ? -5.565 -7.739 -7.512 1.00 93.81 193 THR A O 1
ATOM 1355 N N . ASP A 1 194 ? -6.124 -7.828 -9.684 1.00 92.75 194 ASP A N 1
ATOM 1356 C CA . ASP A 1 194 ? -4.777 -8.125 -10.183 1.00 92.75 194 ASP A CA 1
ATOM 1357 C C . ASP A 1 194 ? -3.721 -7.057 -9.869 1.00 92.75 194 ASP A C 1
ATOM 1359 O O . ASP A 1 194 ? -2.542 -7.393 -9.775 1.00 92.75 194 ASP A O 1
ATOM 1363 N N . ASP A 1 195 ? -4.125 -5.802 -9.665 1.00 95.19 195 ASP A N 1
ATOM 1364 C CA . ASP A 1 195 ? -3.222 -4.708 -9.291 1.00 95.19 195 ASP A CA 1
ATOM 1365 C C . ASP A 1 195 ? -3.122 -4.523 -7.778 1.00 95.19 195 ASP A C 1
ATOM 1367 O O . ASP A 1 195 ? -2.096 -4.060 -7.279 1.00 95.19 195 ASP A O 1
ATOM 1371 N N . ARG A 1 196 ? -4.177 -4.888 -7.042 1.00 94.75 196 ARG A N 1
ATOM 1372 C CA . ARG A 1 196 ? -4.226 -4.781 -5.579 1.00 94.75 196 ARG A CA 1
ATOM 1373 C C . ARG A 1 196 ? -3.512 -5.927 -4.875 1.00 94.75 196 ARG A C 1
ATOM 1375 O O . ARG A 1 196 ? -2.905 -5.722 -3.829 1.00 94.75 196 ARG A O 1
ATOM 1382 N N . VAL A 1 197 ? -3.569 -7.132 -5.439 1.00 95.75 197 VAL A N 1
ATOM 1383 C CA . VAL A 1 197 ? -2.935 -8.330 -4.871 1.00 95.75 197 VAL A CA 1
ATOM 1384 C C . VAL A 1 197 ? -1.422 -8.144 -4.668 1.00 95.75 197 VAL A C 1
ATOM 1386 O O . VAL A 1 197 ? -0.950 -8.431 -3.566 1.00 95.75 197 VAL A O 1
ATOM 1389 N N . PRO A 1 198 ? -0.657 -7.603 -5.637 1.00 95.88 198 PRO A N 1
ATOM 1390 C CA . PRO A 1 198 ? 0.754 -7.298 -5.421 1.00 95.88 198 PRO A CA 1
ATOM 1391 C C . PRO A 1 198 ? 1.017 -6.259 -4.327 1.00 95.88 198 PRO A C 1
ATOM 1393 O O . PRO A 1 198 ? 2.006 -6.381 -3.608 1.00 95.88 198 PRO A O 1
ATOM 1396 N N . LEU A 1 199 ? 0.125 -5.279 -4.147 1.00 96.88 199 LEU A N 1
ATOM 1397 C CA . LEU A 1 199 ? 0.231 -4.307 -3.055 1.00 96.88 199 LEU A CA 1
ATOM 1398 C C . LEU A 1 199 ? 0.008 -4.954 -1.687 1.00 96.88 199 LEU A C 1
ATOM 1400 O O . LEU A 1 199 ? 0.785 -4.724 -0.762 1.00 96.88 199 LEU A O 1
ATOM 1404 N N . ALA A 1 200 ? -1.014 -5.806 -1.570 1.00 97.00 200 ALA A N 1
ATOM 1405 C CA . ALA A 1 200 ? -1.259 -6.559 -0.345 1.00 97.00 200 ALA A CA 1
ATOM 1406 C C . ALA A 1 200 ? -0.044 -7.438 -0.010 1.00 97.00 200 ALA A C 1
ATOM 1408 O O . ALA A 1 200 ? 0.438 -7.428 1.120 1.00 97.00 200 ALA A O 1
ATOM 1409 N N . ALA A 1 201 ? 0.497 -8.138 -1.011 1.00 96.50 201 ALA A N 1
ATOM 1410 C CA . ALA A 1 201 ? 1.685 -8.971 -0.864 1.00 96.50 201 ALA A CA 1
ATOM 1411 C C . ALA A 1 201 ? 2.931 -8.171 -0.443 1.00 96.50 201 ALA A C 1
ATOM 1413 O O . ALA A 1 201 ? 3.709 -8.664 0.377 1.00 96.50 201 ALA A O 1
ATOM 1414 N N . ALA A 1 202 ? 3.111 -6.949 -0.957 1.00 95.25 202 ALA A N 1
ATOM 1415 C CA . ALA A 1 202 ? 4.230 -6.069 -0.609 1.00 95.25 202 ALA A CA 1
ATOM 1416 C C . ALA A 1 202 ? 4.216 -5.620 0.863 1.00 95.25 202 ALA A C 1
ATOM 1418 O O . ALA A 1 202 ? 5.272 -5.344 1.424 1.00 95.25 202 ALA A O 1
ATOM 1419 N N . LEU A 1 203 ? 3.042 -5.588 1.501 1.00 97.00 203 LEU A N 1
ATOM 1420 C CA . LEU A 1 203 ? 2.880 -5.247 2.920 1.00 97.00 203 LEU A CA 1
ATOM 1421 C C . LEU A 1 203 ? 2.821 -6.466 3.846 1.00 97.00 203 LEU A C 1
ATOM 1423 O O . LEU A 1 203 ? 2.604 -6.315 5.047 1.00 97.00 203 LEU A O 1
ATOM 1427 N N . MET A 1 204 ? 3.022 -7.669 3.315 1.00 96.69 204 MET A N 1
ATOM 1428 C CA . MET A 1 204 ? 3.084 -8.908 4.085 1.00 96.69 204 MET A CA 1
ATOM 1429 C C . MET A 1 204 ? 4.534 -9.371 4.258 1.00 96.69 204 MET A C 1
ATOM 1431 O O . MET A 1 204 ? 5.392 -9.128 3.411 1.00 96.69 204 MET A O 1
ATOM 1435 N N . SER A 1 205 ? 4.827 -10.092 5.336 1.00 95.62 205 SER A N 1
ATOM 1436 C CA . SER A 1 205 ? 6.067 -10.861 5.438 1.00 95.62 205 SER A CA 1
ATOM 1437 C C . SER A 1 205 ? 6.002 -12.092 4.522 1.00 95.62 205 SER A C 1
ATOM 1439 O O . SER A 1 205 ? 4.920 -12.556 4.152 1.00 95.62 205 SER A O 1
ATOM 1441 N N . ALA A 1 206 ? 7.155 -12.678 4.184 1.00 93.38 206 ALA A N 1
ATOM 1442 C CA . ALA A 1 206 ? 7.193 -13.939 3.433 1.00 93.38 206 ALA A CA 1
ATOM 1443 C C . ALA A 1 206 ? 6.430 -15.064 4.158 1.00 93.38 206 ALA A C 1
ATOM 1445 O O . ALA A 1 206 ? 5.764 -15.885 3.530 1.00 93.38 206 ALA A O 1
ATOM 1446 N N . LYS A 1 207 ? 6.468 -15.063 5.497 1.00 94.44 207 LYS A N 1
ATOM 1447 C CA . LYS A 1 207 ? 5.700 -15.990 6.331 1.00 94.44 207 LYS A CA 1
ATOM 1448 C C . LYS A 1 207 ? 4.194 -15.771 6.168 1.00 94.44 207 LYS A C 1
ATOM 1450 O O . LYS A 1 207 ? 3.478 -16.745 5.944 1.00 94.44 207 LYS A O 1
ATOM 1455 N N . ALA A 1 208 ? 3.715 -14.528 6.238 1.00 95.69 208 ALA A N 1
ATOM 1456 C CA . ALA A 1 208 ? 2.291 -14.230 6.085 1.00 95.69 208 ALA A CA 1
ATOM 1457 C C . ALA A 1 208 ? 1.788 -14.562 4.670 1.00 95.69 208 ALA A C 1
ATOM 1459 O O . ALA A 1 208 ? 0.742 -15.197 4.518 1.00 95.69 208 ALA A O 1
ATOM 1460 N N . ARG A 1 209 ? 2.577 -14.232 3.636 1.00 95.50 209 ARG A N 1
ATOM 1461 C CA . ARG A 1 209 ? 2.304 -14.629 2.246 1.00 95.50 209 ARG A CA 1
ATOM 1462 C C . ARG A 1 209 ? 2.211 -16.145 2.094 1.00 95.50 209 ARG A C 1
ATOM 1464 O O . ARG A 1 209 ? 1.246 -16.640 1.518 1.00 95.50 209 ARG A O 1
ATOM 1471 N N . GLY A 1 210 ? 3.170 -16.883 2.655 1.00 94.38 210 GLY A N 1
ATOM 1472 C CA . GLY A 1 210 ? 3.182 -18.345 2.633 1.00 94.38 210 GLY A CA 1
ATOM 1473 C C . GLY A 1 210 ? 1.972 -18.969 3.334 1.00 94.38 210 GLY A C 1
ATOM 1474 O O . GLY A 1 210 ? 1.396 -19.927 2.821 1.00 94.38 210 GLY A O 1
ATOM 1475 N N . ALA A 1 211 ? 1.557 -18.401 4.470 1.00 93.81 211 ALA A N 1
ATOM 1476 C CA . ALA A 1 211 ? 0.411 -18.878 5.241 1.00 93.81 211 ALA A CA 1
ATOM 1477 C C . ALA A 1 211 ? -0.932 -18.633 4.532 1.00 93.81 211 ALA A C 1
ATOM 1479 O O . ALA A 1 211 ? -1.787 -19.517 4.521 1.00 93.81 211 ALA A O 1
ATOM 1480 N N . LEU A 1 212 ? -1.121 -17.456 3.927 1.00 92.75 212 LEU A N 1
ATOM 1481 C CA . LEU A 1 212 ? -2.380 -17.086 3.269 1.00 92.75 212 LEU A CA 1
ATOM 1482 C C . LEU A 1 212 ? -2.490 -17.628 1.843 1.00 92.75 212 LEU A C 1
ATOM 1484 O O . LEU A 1 212 ? -3.565 -18.031 1.398 1.00 92.75 212 LEU A O 1
ATOM 1488 N N . ALA A 1 213 ? -1.386 -17.603 1.106 1.00 95.38 213 ALA A N 1
ATOM 1489 C CA . ALA A 1 213 ? -1.371 -17.852 -0.323 1.00 95.38 213 ALA A CA 1
ATOM 1490 C C . ALA A 1 213 ? -0.0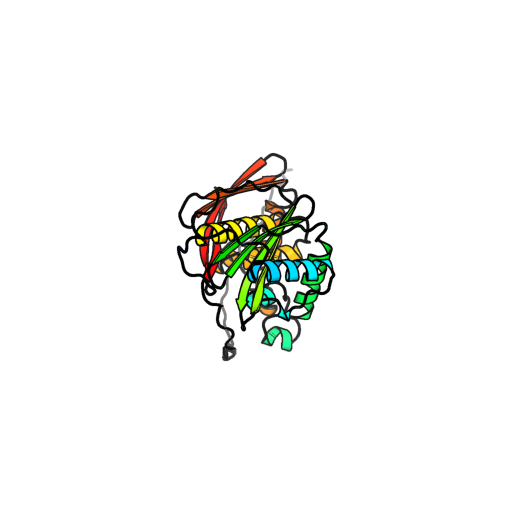17 -18.415 -0.772 1.00 95.38 213 ALA A C 1
ATOM 1492 O O . ALA A 1 213 ? 0.608 -17.871 -1.674 1.00 95.38 213 ALA A O 1
ATOM 1493 N N . GLY A 1 214 ? 0.449 -19.514 -0.169 1.00 93.94 214 GLY A N 1
ATOM 1494 C CA . GLY A 1 214 ? 1.697 -20.164 -0.586 1.00 93.94 214 GLY A CA 1
ATOM 1495 C C . GLY A 1 214 ? 1.744 -20.483 -2.098 1.00 93.94 214 GLY A C 1
ATOM 1496 O O . GLY A 1 214 ? 0.710 -20.885 -2.661 1.00 93.94 214 GLY A O 1
ATOM 1497 N N . PRO A 1 215 ? 2.911 -20.299 -2.752 1.00 95.19 215 PRO A N 1
ATOM 1498 C CA . PRO A 1 215 ? 3.056 -20.379 -4.206 1.00 95.19 215 PRO A CA 1
ATOM 1499 C C . PRO A 1 215 ? 2.966 -21.817 -4.730 1.00 95.19 215 PRO A C 1
ATOM 1501 O O . PRO A 1 215 ? 3.327 -22.775 -4.044 1.00 95.19 215 PRO A O 1
ATOM 1504 N N . PHE A 1 216 ? 2.529 -21.964 -5.979 1.00 93.25 216 PHE A N 1
ATOM 1505 C CA . PHE A 1 216 ? 2.758 -23.151 -6.802 1.00 93.25 216 PHE A CA 1
ATOM 1506 C C . PHE A 1 216 ? 4.050 -22.995 -7.627 1.00 93.25 216 PHE A C 1
ATOM 1508 O O . PHE A 1 216 ? 4.518 -21.870 -7.813 1.00 93.25 216 PHE A O 1
ATOM 1515 N N . PRO A 1 217 ? 4.615 -24.083 -8.190 1.00 93.25 217 PRO A N 1
ATOM 1516 C CA . PRO A 1 217 ? 5.816 -23.994 -9.029 1.00 93.25 217 PRO A CA 1
ATOM 1517 C C . PRO A 1 217 ? 5.700 -22.983 -10.184 1.00 93.25 217 PRO A C 1
ATOM 1519 O O . PRO A 1 217 ? 6.621 -22.209 -10.417 1.00 93.25 217 PRO A O 1
ATOM 1522 N N . ALA A 1 218 ? 4.539 -22.907 -10.843 1.00 90.25 218 ALA A N 1
ATOM 1523 C CA . ALA A 1 218 ? 4.301 -21.955 -11.933 1.00 90.25 218 ALA A CA 1
ATOM 1524 C C . ALA A 1 218 ? 4.310 -20.479 -11.484 1.00 90.25 218 ALA A C 1
ATOM 1526 O O . ALA A 1 218 ? 4.654 -19.604 -12.276 1.00 90.25 218 ALA A O 1
ATOM 1527 N N . ASP A 1 219 ? 3.956 -20.186 -10.225 1.00 92.12 219 ASP A N 1
ATOM 1528 C CA . ASP A 1 219 ? 4.055 -18.827 -9.676 1.00 92.12 219 ASP A CA 1
ATOM 1529 C C . ASP A 1 219 ? 5.532 -18.429 -9.513 1.00 92.12 219 ASP A C 1
ATOM 1531 O O . ASP A 1 219 ? 5.934 -17.319 -9.869 1.00 92.12 219 ASP A O 1
ATOM 1535 N N . GLN A 1 220 ? 6.358 -19.368 -9.041 1.00 90.44 220 GLN A N 1
ATOM 1536 C CA . GLN A 1 220 ? 7.796 -19.164 -8.843 1.00 90.44 220 GLN A CA 1
ATOM 1537 C C . GLN A 1 220 ? 8.527 -18.941 -10.170 1.00 90.44 220 GLN A C 1
ATOM 1539 O O . GLN A 1 220 ? 9.407 -18.087 -10.248 1.00 90.44 220 GLN A O 1
ATOM 1544 N N . GLU A 1 221 ? 8.124 -19.638 -11.237 1.00 88.31 221 GLU A N 1
ATOM 1545 C CA . GLU A 1 221 ? 8.653 -19.423 -12.594 1.00 88.31 221 GLU A CA 1
ATOM 1546 C C . GLU A 1 221 ? 8.403 -18.005 -13.133 1.00 88.31 221 GLU A C 1
ATOM 1548 O O . GLU A 1 221 ? 9.121 -17.548 -14.028 1.00 88.31 221 GLU A O 1
ATOM 1553 N N . GLN A 1 222 ? 7.393 -17.316 -12.596 1.00 86.12 222 GLN A N 1
ATOM 1554 C CA . GLN A 1 222 ? 7.048 -15.934 -12.932 1.00 86.12 222 GLN A CA 1
ATOM 1555 C C . GLN A 1 222 ? 7.632 -14.913 -11.946 1.00 86.12 222 GLN A C 1
ATOM 1557 O O . GLN A 1 222 ? 7.432 -13.716 -12.146 1.00 86.12 222 GLN A O 1
ATOM 1562 N N . GLY A 1 223 ? 8.353 -15.368 -10.914 1.00 87.75 223 GLY A N 1
ATOM 1563 C CA . GLY A 1 223 ? 9.008 -14.532 -9.907 1.00 87.75 223 GLY A CA 1
ATOM 1564 C C . GLY A 1 223 ? 8.208 -14.301 -8.621 1.00 87.75 223 GLY A C 1
ATOM 1565 O O . GLY A 1 223 ? 8.667 -13.550 -7.763 1.00 87.75 223 GLY A O 1
ATOM 1566 N N . TYR A 1 224 ? 7.038 -14.925 -8.452 1.00 91.94 224 TYR A N 1
ATOM 1567 C CA . TYR A 1 224 ? 6.235 -14.765 -7.239 1.00 91.94 224 TYR A CA 1
ATOM 1568 C C . TYR A 1 224 ? 6.665 -15.729 -6.128 1.00 91.94 224 TYR A C 1
ATOM 1570 O O . TYR A 1 224 ? 6.875 -16.921 -6.355 1.00 91.94 224 TYR A O 1
ATOM 1578 N N . ASP A 1 225 ? 6.697 -15.234 -4.890 1.00 93.00 225 ASP A N 1
ATOM 1579 C CA . ASP A 1 225 ? 6.838 -16.049 -3.675 1.00 93.00 225 ASP A CA 1
ATOM 1580 C C . ASP A 1 225 ? 5.483 -16.354 -3.000 1.00 93.00 225 ASP A C 1
ATOM 1582 O O . ASP A 1 225 ? 5.433 -16.853 -1.877 1.00 93.00 225 ASP A O 1
ATOM 1586 N N . TYR A 1 226 ? 4.380 -16.082 -3.702 1.00 95.94 226 TYR A N 1
ATOM 1587 C CA . TYR A 1 226 ? 3.000 -16.356 -3.307 1.00 95.94 226 TYR A CA 1
ATOM 1588 C C . TYR A 1 226 ? 2.150 -16.704 -4.536 1.00 95.94 226 TYR A C 1
ATOM 1590 O O . TYR A 1 226 ? 2.500 -16.382 -5.667 1.00 95.94 226 TYR A O 1
ATOM 1598 N N . ASN A 1 227 ? 1.005 -17.345 -4.328 1.00 96.50 227 ASN A N 1
ATOM 1599 C CA . ASN A 1 227 ? 0.031 -17.613 -5.374 1.00 96.50 227 ASN A CA 1
ATOM 1600 C C . ASN A 1 227 ? -0.943 -16.436 -5.506 1.00 96.50 227 ASN A C 1
ATOM 1602 O O . ASN A 1 227 ? -1.758 -16.174 -4.614 1.00 96.50 227 ASN A O 1
ATOM 1606 N N . ARG A 1 228 ? -0.900 -15.752 -6.652 1.00 94.75 228 ARG A N 1
ATOM 1607 C CA . ARG A 1 228 ? -1.750 -14.583 -6.923 1.00 94.75 228 ARG A CA 1
ATOM 1608 C C . ARG A 1 228 ? -3.241 -14.889 -6.864 1.00 94.75 228 ARG A C 1
ATOM 1610 O O . ARG A 1 228 ? -3.994 -14.107 -6.293 1.00 94.75 228 ARG A O 1
ATOM 1617 N N . GLY A 1 229 ? -3.664 -16.019 -7.430 1.00 94.81 229 GLY A N 1
ATOM 1618 C CA . GLY A 1 229 ? -5.076 -16.403 -7.481 1.00 94.81 229 GLY A CA 1
ATOM 1619 C C . GLY A 1 229 ? -5.673 -16.615 -6.089 1.00 94.81 229 GLY A C 1
ATOM 1620 O O . GLY A 1 229 ? -6.722 -16.061 -5.777 1.00 94.81 229 GLY A O 1
ATOM 1621 N N . LYS A 1 230 ? -4.974 -17.352 -5.217 1.00 96.06 230 LYS A N 1
ATOM 1622 C CA . LYS A 1 230 ? -5.374 -17.574 -3.820 1.00 96.06 230 LYS A CA 1
ATOM 1623 C C . LYS A 1 230 ? -5.444 -16.263 -3.049 1.00 96.06 230 LYS A C 1
ATOM 1625 O O . LYS A 1 230 ? -6.445 -16.019 -2.380 1.00 96.06 230 LYS A O 1
ATOM 1630 N N . LEU A 1 231 ? -4.425 -15.408 -3.171 1.00 95.69 231 LEU A N 1
ATOM 1631 C CA . LEU A 1 231 ? -4.438 -14.113 -2.491 1.00 95.69 231 LEU A CA 1
ATOM 1632 C C . LEU A 1 231 ? -5.563 -13.209 -3.021 1.00 95.69 231 LEU A C 1
ATOM 1634 O O . LEU A 1 231 ? -6.205 -12.521 -2.234 1.00 95.69 231 LEU A O 1
ATOM 1638 N N . GLY A 1 232 ? -5.865 -13.271 -4.320 1.00 95.88 232 GLY A N 1
ATOM 1639 C CA . GLY A 1 232 ? -7.012 -12.594 -4.928 1.00 95.88 232 GLY A CA 1
ATOM 1640 C C . GLY A 1 232 ? -8.354 -13.076 -4.379 1.00 95.88 232 GLY A C 1
ATOM 1641 O O . GLY A 1 232 ? -9.196 -12.254 -4.031 1.00 95.88 232 GLY A O 1
ATOM 1642 N N . VAL A 1 233 ? -8.536 -14.389 -4.205 1.00 95.69 233 VAL A N 1
ATOM 1643 C CA . VAL A 1 233 ? -9.740 -14.958 -3.570 1.00 95.69 233 VAL A CA 1
ATOM 1644 C C . VAL A 1 233 ? -9.878 -14.491 -2.119 1.00 95.69 233 VAL A C 1
ATOM 1646 O O . VAL A 1 233 ? -10.982 -14.152 -1.693 1.00 95.69 233 VAL A O 1
ATOM 1649 N N . VAL A 1 234 ? -8.776 -14.426 -1.364 1.00 92.38 234 VAL A N 1
ATOM 1650 C CA . VAL A 1 234 ? -8.776 -13.874 0.001 1.00 92.38 234 VAL A CA 1
ATOM 1651 C C . VAL A 1 234 ? -9.165 -12.394 -0.017 1.00 92.38 234 VAL A C 1
ATOM 1653 O O . VAL A 1 234 ? -10.072 -11.998 0.716 1.00 92.38 234 VAL A O 1
ATOM 1656 N N . ALA A 1 235 ? -8.536 -11.587 -0.877 1.00 93.19 235 ALA A N 1
ATOM 1657 C CA . ALA A 1 235 ? -8.826 -10.161 -1.005 1.00 93.19 235 ALA A CA 1
ATOM 1658 C C . ALA A 1 235 ? -10.297 -9.911 -1.368 1.00 93.19 235 ALA A C 1
ATOM 1660 O O . ALA A 1 235 ? -10.970 -9.126 -0.707 1.00 93.19 235 ALA A O 1
ATOM 1661 N N . ASP A 1 236 ? -10.843 -10.629 -2.348 1.00 93.25 236 ASP A N 1
ATOM 1662 C CA . ASP A 1 236 ? -12.243 -10.478 -2.745 1.00 93.25 236 ASP A CA 1
ATOM 1663 C C . ASP A 1 236 ? -13.211 -10.993 -1.667 1.00 93.25 236 ASP A C 1
ATOM 1665 O O . ASP A 1 236 ? -14.240 -10.364 -1.401 1.00 93.25 236 ASP A O 1
ATOM 1669 N N . GLY A 1 237 ? -12.884 -12.107 -1.005 1.00 91.81 237 GLY A N 1
ATOM 1670 C CA . GLY A 1 237 ? -13.696 -12.676 0.071 1.00 91.81 237 GLY A CA 1
ATOM 1671 C C . GLY A 1 237 ? -13.829 -11.740 1.274 1.00 91.81 237 GLY A C 1
ATOM 1672 O O . GLY A 1 237 ? -14.920 -11.612 1.840 1.00 91.81 237 GLY A O 1
ATOM 1673 N N . LEU A 1 238 ? -12.739 -11.059 1.631 1.00 88.56 238 LEU A N 1
ATOM 1674 C CA . LEU A 1 238 ? -12.699 -10.082 2.717 1.00 88.56 238 LEU A CA 1
ATOM 1675 C C . LEU A 1 238 ? -13.256 -8.720 2.296 1.00 88.56 238 LEU A C 1
ATOM 1677 O O . LEU A 1 238 ? -14.031 -8.116 3.033 1.00 88.56 238 LEU A O 1
ATOM 1681 N N . GLY A 1 239 ? -12.854 -8.238 1.123 1.00 86.94 239 GLY A N 1
ATOM 1682 C CA . GLY A 1 239 ? -12.902 -6.822 0.793 1.00 86.94 239 GLY A CA 1
ATOM 1683 C C . GLY A 1 239 ? -13.870 -6.409 -0.305 1.00 86.94 239 GLY A C 1
ATOM 1684 O O . GLY A 1 239 ? -14.286 -5.253 -0.323 1.00 86.94 239 GLY A O 1
ATOM 1685 N N . LYS A 1 240 ? -14.301 -7.313 -1.195 1.00 89.44 240 LYS A N 1
ATOM 1686 C CA . LYS A 1 240 ? -15.269 -6.948 -2.241 1.00 89.44 240 LYS A CA 1
ATOM 1687 C C . LYS A 1 240 ? -16.589 -6.520 -1.595 1.00 89.44 240 LYS A C 1
ATOM 1689 O O . LYS A 1 240 ? -17.260 -7.354 -0.988 1.00 89.44 240 LYS A O 1
ATOM 1694 N N . GLY A 1 241 ? -16.957 -5.246 -1.746 1.00 91.38 241 GLY A N 1
ATOM 1695 C CA . GLY A 1 241 ? -18.148 -4.648 -1.126 1.00 91.38 241 GLY A CA 1
ATOM 1696 C C . GLY A 1 241 ? -17.945 -4.146 0.309 1.00 91.38 241 GLY A C 1
ATOM 1697 O O . GLY A 1 241 ? -18.918 -3.787 0.967 1.00 91.38 241 GLY A O 1
ATOM 1698 N N . ALA A 1 242 ? -16.709 -4.117 0.815 1.00 96.62 242 ALA A N 1
ATOM 1699 C CA . ALA A 1 242 ? -16.421 -3.517 2.111 1.00 96.62 242 ALA A CA 1
ATOM 1700 C C . ALA A 1 242 ? -16.680 -2.003 2.076 1.00 96.62 242 ALA A C 1
ATOM 1702 O O . ALA A 1 242 ? -16.244 -1.295 1.168 1.00 96.62 242 ALA A O 1
ATOM 1703 N N . THR A 1 243 ? -17.391 -1.506 3.084 1.00 96.81 243 THR A N 1
ATOM 1704 C CA . THR A 1 243 ? -17.779 -0.092 3.198 1.00 96.81 243 THR A CA 1
ATOM 1705 C C . THR A 1 243 ? -16.935 0.656 4.221 1.00 96.81 243 THR A C 1
ATOM 1707 O O . THR A 1 243 ? -16.752 1.871 4.105 1.00 96.81 243 THR A O 1
ATOM 1710 N N . ALA A 1 244 ? -16.377 -0.059 5.199 1.00 97.62 244 ALA A N 1
ATOM 1711 C CA . ALA A 1 244 ? -15.482 0.510 6.189 1.00 97.62 244 ALA A CA 1
ATOM 1712 C C . ALA A 1 244 ? -14.386 -0.474 6.601 1.00 97.62 244 ALA A C 1
ATOM 1714 O O . ALA A 1 244 ? -14.581 -1.690 6.603 1.00 97.62 244 ALA A O 1
ATOM 1715 N N . VAL A 1 245 ? -13.251 0.089 6.988 1.00 98.06 245 VAL A N 1
ATOM 1716 C CA . VAL A 1 245 ? -12.152 -0.597 7.653 1.00 98.06 245 VAL A CA 1
ATOM 1717 C C . VAL A 1 245 ? -11.817 0.152 8.937 1.00 98.06 245 VAL A C 1
ATOM 1719 O O . VAL A 1 245 ? -11.888 1.380 8.991 1.00 98.06 245 VAL A O 1
ATOM 1722 N N . SER A 1 246 ? -11.461 -0.571 9.987 1.00 97.81 246 SER A N 1
ATOM 1723 C CA . SER A 1 246 ? -10.957 0.026 11.217 1.00 97.81 246 SER A CA 1
ATOM 1724 C C . SER A 1 246 ? -9.655 -0.647 11.629 1.00 97.81 246 SER A C 1
ATOM 1726 O O . SER A 1 246 ? -9.383 -1.795 11.273 1.00 97.81 246 SER A O 1
ATOM 1728 N N . ARG A 1 247 ? -8.823 0.083 12.362 1.00 97.62 247 ARG A N 1
ATOM 1729 C CA . ARG A 1 247 ? -7.643 -0.461 13.029 1.00 97.62 247 ARG A CA 1
ATOM 1730 C C . ARG A 1 247 ? -7.512 0.170 14.402 1.00 97.62 247 ARG A C 1
ATOM 1732 O O . ARG A 1 247 ? -7.742 1.364 14.559 1.00 97.62 247 ARG A O 1
ATOM 1739 N N . THR A 1 248 ? -7.165 -0.643 15.388 1.00 97.00 248 THR A N 1
ATOM 1740 C CA . THR A 1 248 ? -6.936 -0.227 16.770 1.00 97.00 248 THR A CA 1
ATOM 1741 C C . THR A 1 248 ? -5.653 -0.874 17.248 1.00 97.00 248 THR A C 1
ATOM 1743 O O . THR A 1 248 ? -5.483 -2.085 17.131 1.00 97.00 248 THR A O 1
ATOM 1746 N N . ARG A 1 249 ? -4.735 -0.079 17.794 1.00 96.38 249 ARG A N 1
ATOM 1747 C CA . ARG A 1 249 ? -3.494 -0.599 18.371 1.00 96.38 249 ARG A CA 1
ATOM 1748 C C . ARG A 1 249 ? -3.809 -1.404 19.636 1.00 96.38 249 ARG A C 1
ATOM 1750 O O . ARG A 1 249 ? -4.443 -0.882 20.548 1.00 96.38 249 ARG A O 1
ATOM 1757 N N . THR A 1 250 ? -3.334 -2.645 19.697 1.00 95.88 250 THR A N 1
ATOM 1758 C CA . THR A 1 250 ? -3.499 -3.554 20.848 1.00 95.88 250 THR A CA 1
ATOM 1759 C C . THR A 1 250 ? -2.169 -3.890 21.529 1.00 95.88 250 THR A C 1
ATOM 1761 O O . THR A 1 250 ? -2.165 -4.417 22.638 1.00 95.88 250 THR A O 1
ATOM 1764 N N . GLY A 1 251 ? -1.036 -3.541 20.909 1.00 93.44 251 GLY A N 1
ATOM 1765 C CA . GLY A 1 251 ? 0.305 -3.709 21.471 1.00 93.44 251 GLY A CA 1
ATOM 1766 C C . GLY A 1 251 ? 1.369 -2.859 20.767 1.00 93.44 251 GLY A C 1
ATOM 1767 O O . GLY A 1 251 ? 1.060 -1.985 19.952 1.00 93.44 251 GLY A O 1
ATOM 1768 N N . ALA A 1 252 ? 2.642 -3.111 21.083 1.00 91.25 252 ALA A N 1
ATOM 1769 C CA . ALA A 1 252 ? 3.773 -2.397 20.475 1.00 91.25 252 ALA A CA 1
ATOM 1770 C C . ALA A 1 252 ? 3.893 -2.670 18.964 1.00 91.25 252 ALA A C 1
ATOM 1772 O O . ALA A 1 252 ? 4.200 -1.767 18.191 1.00 91.25 252 ALA A O 1
ATOM 1773 N N . ASP A 1 253 ? 3.603 -3.901 18.553 1.00 94.12 253 ASP A N 1
ATOM 1774 C CA . ASP A 1 253 ? 3.661 -4.427 17.188 1.00 94.12 253 ASP A CA 1
ATOM 1775 C C . ASP A 1 253 ? 2.349 -5.136 16.794 1.00 94.12 253 ASP A C 1
ATOM 1777 O O . ASP A 1 253 ? 2.327 -5.932 15.859 1.00 94.12 253 ASP A O 1
ATOM 1781 N N . ALA A 1 254 ? 1.252 -4.869 17.510 1.00 97.12 254 ALA A N 1
ATOM 1782 C CA . ALA A 1 254 ? -0.015 -5.580 17.353 1.00 97.12 254 ALA A CA 1
ATOM 1783 C C . ALA A 1 254 ? -1.209 -4.630 17.205 1.00 97.12 254 ALA A C 1
ATOM 1785 O O . ALA A 1 254 ? -1.288 -3.583 17.860 1.00 97.12 254 ALA A O 1
ATOM 1786 N N . PHE A 1 255 ? -2.145 -5.027 16.345 1.00 98.25 255 PHE A N 1
ATOM 1787 C CA . PHE A 1 255 ? -3.382 -4.316 16.057 1.00 98.25 255 PHE A CA 1
ATOM 1788 C C . PHE A 1 255 ? -4.557 -5.289 16.015 1.00 98.25 255 PHE A C 1
ATOM 1790 O O . PHE A 1 255 ? -4.415 -6.450 15.638 1.00 98.25 255 PHE A O 1
ATOM 1797 N N . ARG A 1 256 ? -5.737 -4.776 16.337 1.00 98.12 256 ARG A N 1
ATOM 1798 C CA . ARG A 1 256 ? -7.011 -5.334 15.900 1.00 98.12 256 ARG A CA 1
ATOM 1799 C C . ARG A 1 256 ? -7.449 -4.570 14.661 1.00 98.12 256 ARG A C 1
ATOM 1801 O O . ARG A 1 256 ? -7.554 -3.345 14.710 1.00 98.12 256 ARG A O 1
ATOM 1808 N N . ALA A 1 257 ? -7.683 -5.277 13.567 1.00 98.19 257 ALA A N 1
ATOM 1809 C CA . ALA A 1 257 ? -8.239 -4.726 12.343 1.00 98.19 257 ALA A CA 1
ATOM 1810 C C . ALA A 1 257 ? -9.671 -5.217 12.155 1.00 98.19 257 ALA A C 1
ATOM 1812 O O . ALA A 1 257 ? -9.977 -6.365 12.458 1.00 98.19 257 ALA A O 1
ATOM 1813 N N . GLU A 1 258 ? -10.548 -4.372 11.633 1.00 98.19 258 GLU A N 1
ATOM 1814 C CA . GLU A 1 258 ? -11.925 -4.754 11.350 1.00 98.19 258 GLU A CA 1
ATOM 1815 C C . GLU A 1 258 ? -12.303 -4.374 9.926 1.00 98.19 258 GLU A C 1
ATOM 1817 O O . GLU A 1 258 ? -11.909 -3.324 9.419 1.00 98.19 258 GLU A O 1
ATOM 1822 N N . ILE A 1 259 ? -13.078 -5.238 9.278 1.00 98.12 259 ILE A N 1
ATOM 1823 C CA . ILE A 1 259 ? -13.619 -5.005 7.940 1.00 98.12 259 ILE A CA 1
ATOM 1824 C C . ILE A 1 259 ? -15.136 -5.115 8.032 1.00 98.12 259 ILE A C 1
ATOM 1826 O O . ILE A 1 259 ? -15.663 -6.152 8.442 1.00 98.12 259 ILE A O 1
ATOM 1830 N N . THR A 1 260 ? -15.829 -4.049 7.639 1.00 98.06 260 THR A N 1
ATOM 1831 C CA . THR A 1 260 ? -17.291 -3.997 7.589 1.00 98.06 260 THR A CA 1
ATOM 1832 C C . THR A 1 260 ? -17.771 -4.163 6.158 1.00 98.06 260 THR A C 1
ATOM 1834 O O . THR A 1 260 ? -17.416 -3.383 5.273 1.00 98.06 260 THR A O 1
ATOM 1837 N N . LYS A 1 261 ? -18.617 -5.169 5.945 1.00 95.94 261 LYS A N 1
ATOM 1838 C CA . LYS A 1 261 ? -19.209 -5.534 4.660 1.00 95.94 261 LYS A CA 1
ATOM 1839 C C . LYS A 1 261 ? -20.661 -5.943 4.881 1.00 95.94 261 LYS A C 1
ATOM 1841 O O . LYS A 1 261 ? -20.945 -6.714 5.791 1.00 95.94 261 LYS A O 1
ATOM 1846 N N . ASP A 1 262 ? -21.570 -5.405 4.071 1.00 93.44 262 ASP A N 1
ATOM 1847 C CA . ASP A 1 262 ? -23.011 -5.700 4.139 1.00 93.44 262 ASP A CA 1
ATOM 1848 C C . ASP A 1 262 ? -23.610 -5.523 5.555 1.00 93.44 262 ASP A C 1
ATOM 1850 O O . ASP A 1 262 ? -24.469 -6.280 5.996 1.00 93.44 262 ASP A O 1
ATOM 1854 N N . GLY A 1 263 ? -23.110 -4.529 6.302 1.00 91.69 263 GLY A N 1
ATOM 1855 C CA . GLY A 1 263 ? -23.521 -4.243 7.683 1.00 91.69 263 GLY A CA 1
ATOM 1856 C C . GLY A 1 263 ? -22.918 -5.162 8.754 1.00 91.69 263 GLY A C 1
ATOM 1857 O O . GLY A 1 263 ? -23.100 -4.893 9.938 1.00 91.69 263 GLY A O 1
ATOM 1858 N N . ALA A 1 264 ? -22.172 -6.202 8.373 1.00 95.50 264 ALA A N 1
ATOM 1859 C CA . ALA A 1 264 ? -21.473 -7.094 9.293 1.00 95.50 264 ALA A CA 1
ATOM 1860 C C . ALA A 1 264 ? -19.990 -6.725 9.411 1.00 95.50 264 ALA A C 1
ATOM 1862 O O . ALA A 1 264 ? -19.318 -6.476 8.409 1.00 95.50 264 ALA A O 1
ATOM 1863 N N . THR A 1 265 ? -19.462 -6.749 10.634 1.00 97.06 265 THR A N 1
ATOM 1864 C CA . THR A 1 265 ? -18.051 -6.470 10.926 1.00 97.06 265 THR A CA 1
ATOM 1865 C C . THR A 1 265 ? -17.323 -7.756 11.297 1.00 97.06 265 THR A C 1
ATOM 1867 O O . THR A 1 265 ? -17.775 -8.505 12.161 1.00 97.06 265 THR A O 1
ATOM 1870 N N . ARG A 1 266 ? -16.183 -8.010 10.649 1.00 97.50 266 ARG A N 1
ATOM 1871 C CA . ARG A 1 266 ? -15.260 -9.101 10.995 1.00 97.50 266 ARG A CA 1
ATOM 1872 C C . ARG A 1 266 ? -13.979 -8.521 11.567 1.00 97.50 266 ARG A C 1
ATOM 1874 O O . ARG A 1 266 ? -13.420 -7.611 10.960 1.00 97.50 266 ARG A O 1
ATOM 1881 N N . ALA A 1 267 ? -13.531 -9.059 12.696 1.00 97.75 267 ALA A N 1
ATOM 1882 C CA . ALA A 1 267 ? -12.302 -8.652 13.364 1.00 97.75 267 ALA A CA 1
ATOM 1883 C C . ALA A 1 267 ? -11.148 -9.610 13.039 1.00 97.75 267 ALA A C 1
ATOM 1885 O O . ALA A 1 267 ? -11.349 -10.809 12.835 1.00 97.75 267 ALA A O 1
ATOM 1886 N N . PHE A 1 268 ? -9.945 -9.051 12.987 1.00 98.00 268 PHE A N 1
ATOM 1887 C CA . PHE A 1 268 ? -8.705 -9.742 12.689 1.00 98.00 268 PHE A CA 1
ATOM 1888 C C . PHE A 1 268 ? -7.613 -9.273 13.643 1.00 98.00 268 PHE A C 1
ATOM 1890 O O . PHE A 1 268 ? -7.387 -8.071 13.799 1.00 98.00 268 PHE A O 1
ATOM 1897 N N . ALA A 1 269 ? -6.886 -10.224 14.215 1.00 98.00 269 ALA A N 1
ATOM 1898 C CA . ALA A 1 269 ? -5.651 -9.945 14.919 1.00 98.00 269 ALA A CA 1
ATOM 1899 C C . ALA A 1 269 ? -4.532 -9.761 13.890 1.00 98.00 269 ALA A C 1
ATOM 1901 O O . ALA A 1 269 ? -4.324 -10.611 13.016 1.00 98.00 269 ALA A O 1
ATOM 1902 N N . VAL A 1 270 ? -3.801 -8.655 14.011 1.00 98.44 270 VAL A N 1
ATOM 1903 C CA . VAL A 1 270 ? -2.706 -8.277 13.119 1.00 98.44 270 VAL A CA 1
ATOM 1904 C C . VAL A 1 270 ? -1.427 -8.128 13.928 1.00 98.44 270 VAL A C 1
ATOM 1906 O O . VAL A 1 270 ? -1.392 -7.378 14.904 1.00 98.44 270 VAL A O 1
ATOM 1909 N N . LYS A 1 271 ? -0.363 -8.816 13.511 1.00 98.19 271 LYS A N 1
ATOM 19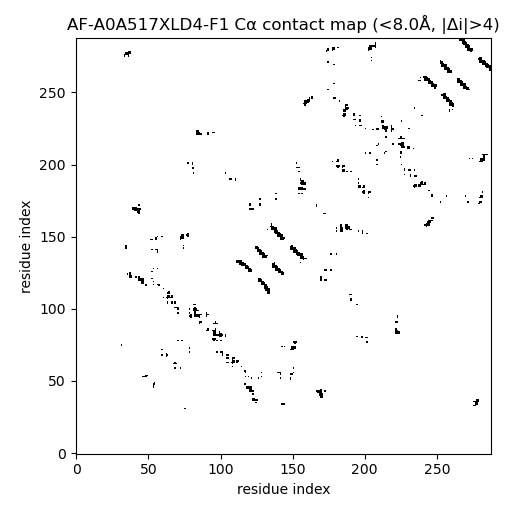10 C CA . LYS A 1 271 ? 0.981 -8.653 14.076 1.00 98.19 271 LYS A CA 1
ATOM 1911 C C . LYS A 1 271 ? 1.932 -8.118 13.019 1.00 98.19 271 LYS A C 1
ATOM 1913 O O . LYS A 1 271 ? 1.926 -8.592 11.886 1.00 98.19 271 LYS A O 1
ATOM 1918 N N . LEU A 1 272 ? 2.766 -7.163 13.404 1.00 97.81 272 LEU A N 1
ATOM 1919 C CA . LEU A 1 272 ? 3.765 -6.541 12.552 1.00 97.81 272 LEU A CA 1
ATOM 1920 C C . LEU A 1 272 ? 5.172 -7.024 12.898 1.00 97.81 272 LEU A C 1
ATOM 1922 O O . LEU A 1 272 ? 5.486 -7.332 14.045 1.00 97.81 272 LEU A O 1
ATOM 1926 N N . VAL A 1 273 ? 6.043 -7.031 11.897 1.00 95.75 273 VAL A N 1
ATOM 1927 C CA . VAL A 1 273 ? 7.493 -7.200 12.051 1.00 95.75 273 VAL A CA 1
ATOM 1928 C C . VAL A 1 273 ? 8.210 -6.172 11.187 1.00 95.75 273 VAL A C 1
ATOM 1930 O O . VAL A 1 273 ? 7.628 -5.621 10.251 1.00 95.75 273 VAL A O 1
ATOM 1933 N N . ARG A 1 274 ? 9.483 -5.913 11.489 1.00 90.00 274 ARG A N 1
ATOM 1934 C CA . ARG A 1 274 ? 10.346 -5.174 10.568 1.00 90.00 274 ARG A CA 1
ATOM 1935 C C . ARG A 1 274 ? 10.838 -6.106 9.468 1.00 90.00 274 ARG A C 1
ATOM 1937 O O . ARG A 1 274 ? 11.298 -7.209 9.761 1.00 90.00 274 ARG A O 1
ATOM 1944 N N . ASP A 1 275 ? 10.743 -5.666 8.223 1.00 82.19 275 ASP A N 1
ATOM 1945 C CA . ASP A 1 275 ? 11.353 -6.349 7.091 1.00 82.19 275 ASP A CA 1
ATOM 1946 C C . ASP A 1 275 ? 12.866 -6.066 7.015 1.00 82.19 275 ASP A C 1
ATOM 1948 O O . ASP A 1 275 ? 13.427 -5.275 7.780 1.00 82.19 275 ASP A O 1
ATOM 1952 N N . ALA A 1 276 ? 13.544 -6.724 6.073 1.00 70.94 276 ALA A N 1
ATOM 1953 C CA . ALA A 1 276 ? 14.979 -6.540 5.859 1.00 70.94 276 ALA A CA 1
ATOM 1954 C C . ALA A 1 276 ? 15.352 -5.116 5.394 1.00 70.94 276 ALA A C 1
ATOM 1956 O O . ALA A 1 276 ? 16.494 -4.707 5.576 1.00 70.94 276 ALA A O 1
ATOM 1957 N N . ALA A 1 277 ? 14.403 -4.364 4.823 1.00 68.12 277 ALA A N 1
ATOM 1958 C CA . ALA A 1 277 ? 14.544 -2.955 4.444 1.00 68.12 277 ALA A CA 1
ATOM 1959 C C . ALA A 1 277 ? 14.133 -1.993 5.583 1.00 68.12 277 ALA A C 1
ATOM 1961 O O . ALA A 1 277 ? 14.024 -0.781 5.387 1.00 68.12 277 ALA A O 1
ATOM 1962 N N . GLY A 1 278 ? 13.861 -2.532 6.777 1.00 69.81 278 GLY A N 1
ATOM 1963 C CA . GLY A 1 278 ? 13.423 -1.827 7.975 1.00 69.81 278 GLY A CA 1
ATOM 1964 C C . GLY A 1 278 ? 12.013 -1.246 7.954 1.00 69.81 278 GLY A C 1
ATOM 1965 O O . GLY A 1 278 ? 11.634 -0.585 8.924 1.00 69.81 278 GLY A O 1
ATOM 1966 N N . GLY A 1 279 ? 11.237 -1.482 6.897 1.00 83.88 279 GLY A N 1
ATOM 1967 C CA . GLY A 1 279 ? 9.812 -1.179 6.860 1.00 83.88 279 GLY A CA 1
ATOM 1968 C C . GLY A 1 279 ? 9.011 -2.091 7.778 1.00 83.88 279 GLY A C 1
ATOM 1969 O O . GLY A 1 279 ? 9.436 -3.197 8.095 1.00 83.88 279 GLY A O 1
ATOM 1970 N N . TRP A 1 280 ? 7.841 -1.633 8.212 1.00 93.81 280 TRP A N 1
ATOM 1971 C CA . TRP A 1 280 ? 6.897 -2.485 8.929 1.00 93.81 280 TRP A CA 1
ATOM 1972 C C . TRP A 1 280 ? 6.036 -3.255 7.928 1.00 93.81 280 TRP A C 1
ATOM 1974 O O . TRP A 1 280 ? 5.471 -2.660 7.014 1.00 93.81 280 TRP A O 1
ATOM 1984 N N . VAL A 1 281 ? 5.928 -4.566 8.122 1.00 96.31 281 VAL A N 1
ATOM 1985 C CA . VAL A 1 281 ? 5.081 -5.465 7.327 1.00 96.31 281 VAL A CA 1
ATOM 1986 C C . VAL A 1 281 ? 4.249 -6.353 8.245 1.00 96.31 281 VAL A C 1
ATOM 1988 O O . VAL A 1 281 ? 4.618 -6.603 9.393 1.00 96.31 281 VAL A O 1
ATOM 1991 N N . VAL A 1 282 ? 3.125 -6.845 7.738 1.00 97.75 282 VAL A N 1
ATOM 1992 C CA . VAL A 1 282 ? 2.211 -7.742 8.446 1.00 97.75 282 VAL A CA 1
ATOM 1993 C C . VAL A 1 282 ? 2.753 -9.170 8.423 1.00 97.75 282 VAL A C 1
ATOM 1995 O O . VAL A 1 282 ? 2.904 -9.767 7.360 1.00 97.75 282 VAL A O 1
ATOM 1998 N N . ASP A 1 283 ? 3.045 -9.721 9.600 1.00 97.44 283 ASP A N 1
ATOM 1999 C CA . ASP A 1 283 ? 3.553 -11.088 9.789 1.00 97.44 283 ASP A CA 1
ATOM 2000 C C . ASP A 1 283 ? 2.467 -12.110 10.136 1.00 97.44 283 ASP A C 1
ATOM 2002 O O . ASP A 1 283 ? 2.627 -13.305 9.885 1.00 97.44 283 ASP A O 1
ATOM 2006 N N . ASP A 1 284 ? 1.367 -11.645 10.726 1.00 96.25 284 ASP A N 1
ATOM 2007 C CA . ASP A 1 284 ? 0.194 -12.454 11.046 1.00 96.25 284 ASP A CA 1
ATOM 2008 C C . ASP A 1 284 ? -1.066 -11.625 10.778 1.00 96.25 284 ASP A C 1
ATOM 2010 O O . ASP A 1 284 ? -1.129 -10.454 11.158 1.00 96.25 284 ASP A O 1
ATOM 2014 N N . PHE A 1 285 ? -2.045 -12.231 10.110 1.00 95.62 285 PHE A N 1
ATOM 2015 C CA . PHE A 1 285 ? -3.351 -11.651 9.805 1.00 95.62 285 PHE A CA 1
ATOM 2016 C C . PHE A 1 285 ? -4.385 -12.773 9.876 1.00 95.62 285 PHE A C 1
ATOM 2018 O O . PHE A 1 285 ? -4.509 -13.578 8.949 1.00 95.62 285 PHE A O 1
ATOM 2025 N N . LYS A 1 286 ? -5.100 -12.859 10.999 1.00 93.38 286 LYS A N 1
ATOM 2026 C CA . LYS A 1 286 ? -5.990 -13.987 11.299 1.00 93.38 286 LYS A CA 1
ATOM 2027 C C . LYS A 1 286 ? -7.312 -13.524 11.906 1.00 93.38 286 LYS A C 1
ATOM 2029 O O . LYS A 1 286 ? -7.298 -12.530 12.627 1.00 93.38 286 LYS A O 1
ATOM 2034 N N . PRO A 1 287 ? -8.432 -14.217 11.639 1.00 93.00 287 PRO A N 1
ATOM 2035 C CA . PRO A 1 287 ? -9.702 -13.928 12.304 1.00 93.00 287 PRO A CA 1
ATOM 2036 C C . PRO A 1 287 ? -9.580 -13.996 13.835 1.00 93.00 287 PRO A C 1
ATOM 2038 O O . PRO A 1 287 ? -8.855 -14.857 14.343 1.00 93.00 287 PRO A O 1
ATOM 2041 N N . GLU A 1 288 ? -10.279 -13.097 14.536 1.00 88.50 288 GLU A N 1
ATOM 2042 C CA . GLU A 1 288 ? -10.518 -13.170 15.993 1.00 88.50 288 GLU A CA 1
ATOM 2043 C C . GLU A 1 288 ? -11.745 -14.025 16.334 1.00 88.50 288 GLU A C 1
ATOM 2045 O O . GLU A 1 288 ? -12.739 -13.977 15.568 1.00 88.50 288 GLU A O 1
#

Foldseek 3Di:
DDDDDDDDDDDDDDDDDDDDDDDDDDDPDDPLAQAAAFDPFDFKDKDDCPDQLQVLVVVQLVCLLVLNHDPVQARLLQQLLQFWQQDDPVCVVSLGHRVSNSVLSNLVNVLADDWDRWIWIDGVFKIWTWTDRPQWIKIWIWGQDPNHTHTHAIFIANAAEDDDDDDRGPLSRLLVSLVVQLLRLLAPPSGDLLSSLSSNVSQADLQAQCVQFADDPVCVSRNDRGHSVSSSCNSCVQHVQWRHKYWDDPDPFWIWIWTAHPNDIWIWIWGWDQDSSNGIHTHDTGTD

pLDDT: mean 85.03, std 20.35, range [27.36, 98.44]

Nearest PDB structures (foldseek):
  3em0-assembly1_A  TM=6.169E-01  e=5.005E+00  Danio rerio
  6k5l-assembly1_A  TM=2.366E-01  e=2.866E-01  Escherichia coli O157
  8hob-assembly1_B  TM=6.428E-01  e=5.005E+00  Acetivibrio thermocellus
  4zlf-assembly1_A  TM=5.543E-01  e=5.576E+00  Saccharophagus degradans 2-40
  4p69-assembly1_B  TM=2.184E-01  e=2.351E+00  Escherichia coli O157:H7

Mean predicted aligned error: 8.99 Å

Organism: NCBI:txid2528023

Solvent-accessible surface area (backbone atoms only — not comparable to full-atom values): 15716 Å² total; per-residue (Å²): 140,85,86,80,88,82,87,83,84,86,83,84,81,90,78,91,80,87,84,84,85,76,82,79,79,80,81,77,78,72,91,75,68,62,49,77,50,50,74,81,76,42,76,34,49,76,52,53,74,83,38,71,66,45,46,43,51,52,46,53,55,47,24,20,58,72,67,63,59,56,76,87,46,38,32,73,69,32,42,43,42,48,1,50,68,15,80,50,75,68,19,49,74,70,47,24,18,71,68,37,27,50,54,45,46,46,52,56,12,70,52,53,80,40,79,56,82,58,50,36,40,42,37,96,52,32,34,42,34,42,25,45,30,62,92,26,29,33,37,41,31,38,32,53,51,97,94,38,73,18,38,51,43,74,51,51,28,52,38,47,65,66,86,70,80,81,55,74,25,27,55,54,46,47,44,49,47,29,53,50,50,31,51,20,29,34,27,25,73,66,50,59,60,86,66,22,40,37,50,29,53,67,28,31,30,73,66,29,34,40,72,72,15,48,48,50,74,73,32,46,72,34,59,36,78,32,24,65,67,51,40,34,52,49,24,46,72,68,8,67,72,29,57,31,38,40,70,43,82,74,52,99,50,29,31,41,34,34,42,28,37,92,90,43,74,48,50,26,44,33,33,50,41,71,45,88,41,37,47,49,20,35,46,39,80,41,79,108

Sequence (288 aa):
MTTTCRTATLAAALALAGCGRPAAPTTKDDKGGPGPAPPANIPSGPVAPTDASSVAAQKVVGDLLTGTADTTKLTTSFLKAVGLPATSPEDKAKGYSPAAAHTWLARAGAALTQIGPPDGFTASTSAVFTGPNGTGRYLVRMVQADGAWKADYFGLGTAKANEMAKPKTSDEAFQDFAVLGLLDALTSTALPTDDRVPLAAALMSAKARGALAGPFPADQEQGYDYNRGKLGVVADGLGKGATAVSRTRTGADAFRAEITKDGATRAFAVKLVRDAAGGWVVDDFKPE

Radius of gyration: 20.68 Å; Cα contacts (8 Å, |Δi|>4): 556; chains: 1; bounding box: 63×73×42 Å